Protein AF-X0VDZ7-F1 (afdb_monomer)

Foldseek 3Di:
DEAAPVRADWDWDWDPDDPTFIFTARPPPRHTQKGADVVVQWMWGDPDLFKTWIFHADPVRYGDDTAKIKGFPAWEAAPVRAIWGWIFIDGPPTFIFTARSPPRHTQWGADVVVQWMWGDPDLFKTWIFHADPRRYGDDTAWIKGFPAWEQAPVRAIWGWIFIDGPPTFIFTARSPPRHTQWGADVVVQWMWGDPDLFKTWIFHADPRRYGDDGAWIKGFPAWEQAPVRAIWGWIFIDGPPTFIFIARSPPRHTQWGADVVVQWIWGDPDPPDTDIFGADPRRYGDHD

pLDDT: mean 91.97, std 6.02, range [49.56, 98.0]

Solvent-accessible surface area (backbone atoms only — not comparable to full-atom values): 15769 Å² total; per-residue (Å²): 112,46,67,47,96,85,69,46,58,29,40,68,46,74,49,82,66,92,81,62,46,43,34,22,20,34,76,89,79,61,47,78,37,33,42,53,39,78,95,74,49,37,29,42,38,53,76,50,104,49,33,31,39,29,21,33,54,51,99,84,69,41,75,71,44,82,46,29,41,37,37,58,78,43,74,41,67,46,100,85,70,47,60,31,40,29,32,39,34,41,68,65,82,59,48,42,35,22,20,33,77,89,77,63,47,78,36,33,41,53,40,78,96,74,50,36,31,42,40,52,77,49,103,48,34,32,40,31,21,31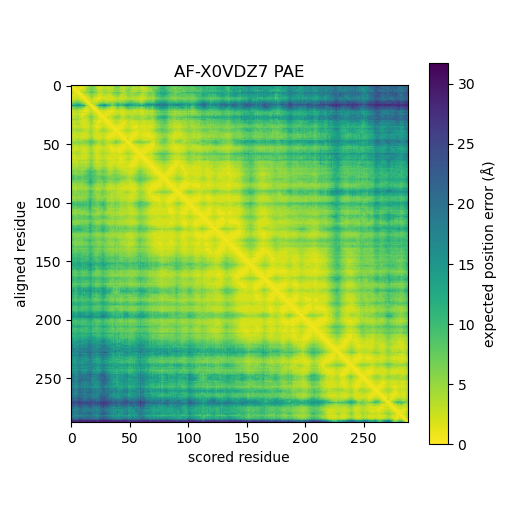,54,51,100,79,69,37,74,73,45,82,48,30,38,37,34,58,78,43,74,41,66,46,99,86,69,48,60,31,40,30,33,39,34,42,67,64,82,59,47,39,34,22,21,33,78,89,79,63,49,77,37,33,41,50,41,78,95,75,51,37,30,40,39,51,77,50,102,49,33,32,40,30,22,32,53,51,98,77,70,36,75,72,45,82,47,30,39,36,36,57,78,43,74,40,66,47,98,85,71,46,61,31,39,29,32,39,35,41,69,63,82,59,48,41,34,23,21,34,78,91,78,62,50,77,37,34,42,51,39,80,94,73,49,35,30,42,38,51,78,50,101,87,42,70,48,79,27,29,54,52,98,77,69,38,77,35,86,119

Secondary structure (DSSP, 8-state):
-EE-TTS-EEEEEEE-SSS-EEEEE-TTT--EEEEEEGGGTEEEEEEETTEEEEEEE-TT--EEEEEEEEEEEEEEE-TTS-EEEEEEEEESS-EEEEE-TTT--EEEEEEGGGTEEEEEEETTEEEEEEE-TT--EEEEEEEEEEEEEEE-TTS-EEEEEEEEESS-EEEEE-TTT--EEEEEEGGGTEEEEEEETTEEEEEEE-TT--EEEEEEEEEEEEEEE-TTS-EEEEEEEEESS-EEEEE-TTT--EEEEEETTTTEEEEEEETTEEEEEEE-TT--EE--

Nearest PDB structures (foldseek):
  4l9o-assembly1_A  TM=1.811E-01  e=1.045E-02  Komagataella pastoris
  5znn-assembly1_A  TM=1.733E-01  e=2.079E-01  Mus musculus
  1w1h-assembly2_B  TM=3.971E-01  e=8.525E+00  Homo sapiens
  1w1g-assembly1_A  TM=3.369E-01  e=7.029E+00  Homo sapiens

Mean predicted aligned error: 7.6 Å

Structure (mmCIF, N/CA/C/O backbone):
data_AF-X0VDZ7-F1
#
_entry.id   AF-X0VDZ7-F1
#
loop_
_atom_site.group_PDB
_atom_site.id
_atom_site.type_symbol
_atom_site.label_atom_id
_atom_site.label_alt_id
_atom_site.label_comp_id
_atom_site.label_asym_id
_atom_site.label_entity_id
_atom_site.label_seq_id
_atom_site.pdbx_PDB_ins_code
_atom_site.Cartn_x
_atom_site.Cartn_y
_atom_site.Cartn_z
_atom_site.occupancy
_atom_site.B_iso_or_equiv
_atom_site.auth_seq_id
_atom_site.auth_comp_id
_atom_site.auth_asym_id
_atom_site.auth_atom_id
_atom_site.pdbx_PDB_model_num
ATOM 1 N N . ARG A 1 1 ? 31.449 -10.013 -18.904 1.00 85.50 1 ARG A N 1
ATOM 2 C CA . ARG A 1 1 ? 30.584 -10.744 -19.858 1.00 85.50 1 ARG A CA 1
ATOM 3 C C . ARG A 1 1 ? 29.891 -11.854 -19.087 1.00 85.50 1 ARG A C 1
ATOM 5 O O . ARG A 1 1 ? 30.565 -12.494 -18.288 1.00 85.50 1 ARG A O 1
ATOM 12 N N . ILE A 1 2 ? 28.593 -12.039 -19.285 1.00 89.12 2 ILE A N 1
ATOM 13 C CA . ILE A 1 2 ? 27.782 -13.074 -18.631 1.00 89.12 2 ILE A CA 1
ATOM 14 C C . ILE A 1 2 ? 27.015 -13.872 -19.687 1.00 89.12 2 ILE A C 1
ATOM 16 O O . ILE A 1 2 ? 26.847 -13.395 -20.808 1.00 89.12 2 ILE A O 1
ATOM 20 N N . THR A 1 3 ? 26.575 -15.075 -19.321 1.00 89.00 3 THR A N 1
ATOM 21 C CA . THR A 1 3 ? 25.679 -15.915 -20.131 1.00 89.00 3 THR A CA 1
ATOM 22 C C . THR A 1 3 ? 24.277 -15.839 -19.541 1.00 89.00 3 THR A C 1
ATOM 24 O O . THR A 1 3 ? 24.128 -15.968 -18.325 1.00 89.00 3 THR A O 1
ATOM 27 N N . LEU A 1 4 ? 23.281 -15.587 -20.383 1.00 87.69 4 LEU A N 1
ATOM 28 C CA . LEU A 1 4 ? 21.880 -15.467 -19.993 1.00 87.69 4 LEU A CA 1
ATOM 29 C C . LEU A 1 4 ? 21.175 -16.834 -20.035 1.00 87.69 4 LEU A C 1
ATOM 31 O O . LEU A 1 4 ? 21.735 -17.794 -20.568 1.00 87.69 4 LEU A O 1
ATOM 35 N N . PRO A 1 5 ? 19.963 -16.964 -19.461 1.00 82.31 5 PRO A N 1
ATOM 36 C CA . PRO A 1 5 ? 19.226 -18.229 -19.438 1.00 82.31 5 PRO A CA 1
ATOM 37 C C . PRO A 1 5 ? 18.882 -18.795 -20.822 1.00 82.31 5 PRO A C 1
ATOM 39 O O . PRO A 1 5 ? 18.657 -19.994 -20.941 1.00 82.31 5 PRO A O 1
ATOM 42 N N . ASP A 1 6 ? 18.844 -17.951 -21.852 1.00 82.88 6 ASP A N 1
ATOM 43 C CA . ASP A 1 6 ? 18.653 -18.328 -23.258 1.00 82.88 6 ASP A CA 1
ATOM 44 C C . ASP A 1 6 ? 19.980 -18.605 -23.996 1.00 82.88 6 ASP A C 1
ATOM 46 O O . ASP A 1 6 ? 20.009 -18.680 -25.221 1.00 82.88 6 ASP A O 1
ATOM 50 N N . GLU A 1 7 ? 21.080 -18.746 -23.248 1.00 85.62 7 GLU A N 1
ATOM 51 C CA . GLU A 1 7 ? 22.457 -18.954 -23.719 1.00 85.62 7 GLU A CA 1
ATOM 52 C C . GLU A 1 7 ? 23.082 -17.766 -24.471 1.00 85.62 7 GLU A C 1
ATOM 54 O O . GLU A 1 7 ? 24.263 -17.818 -24.847 1.00 85.62 7 GLU A O 1
ATOM 59 N N . SER A 1 8 ? 22.353 -16.657 -24.622 1.00 85.94 8 SER A N 1
ATOM 60 C CA . SER A 1 8 ? 22.906 -15.428 -25.183 1.00 85.94 8 SER A CA 1
ATOM 61 C C . SER A 1 8 ? 23.985 -14.843 -24.263 1.00 85.94 8 SER A C 1
ATOM 63 O O . SER A 1 8 ? 24.085 -15.138 -23.066 1.00 85.94 8 SER A O 1
ATOM 65 N N . GLN A 1 9 ? 24.877 -14.040 -24.839 1.00 90.62 9 GLN A N 1
ATOM 66 C CA . GLN A 1 9 ? 25.952 -13.394 -24.094 1.00 90.62 9 GLN A CA 1
ATOM 67 C C . GLN A 1 9 ? 25.612 -11.929 -23.876 1.00 90.62 9 GLN A C 1
ATOM 69 O O . GLN A 1 9 ? 25.142 -11.284 -24.801 1.00 90.62 9 GLN A O 1
ATOM 74 N N . ALA A 1 10 ? 25.960 -11.381 -22.714 1.00 91.56 10 ALA A N 1
ATOM 75 C CA . ALA A 1 10 ? 25.784 -9.961 -22.421 1.00 91.56 10 ALA A CA 1
ATOM 76 C C . ALA A 1 10 ? 27.060 -9.331 -21.849 1.00 91.56 10 ALA A C 1
ATOM 78 O O . ALA A 1 10 ? 27.811 -9.956 -21.086 1.00 91.56 10 ALA A O 1
ATOM 79 N N . ASN A 1 11 ? 27.307 -8.068 -22.188 1.00 92.69 11 ASN A N 1
ATOM 80 C CA . ASN A 1 11 ? 28.363 -7.263 -21.584 1.00 92.69 11 ASN A CA 1
ATOM 81 C C . ASN A 1 11 ? 27.774 -6.422 -20.455 1.00 92.69 11 ASN A C 1
ATOM 83 O O . ASN A 1 11 ? 27.009 -5.499 -20.709 1.00 92.69 11 ASN A O 1
ATOM 87 N N . VAL A 1 12 ? 28.136 -6.750 -19.212 1.00 92.31 12 VAL A N 1
ATOM 88 C CA . VAL A 1 12 ? 27.757 -5.960 -18.034 1.00 92.31 12 VAL A CA 1
ATOM 89 C C . VAL A 1 12 ? 28.552 -4.661 -18.035 1.00 92.31 12 VAL A C 1
ATOM 91 O O . VAL A 1 12 ? 29.780 -4.680 -18.144 1.00 92.31 12 VAL A O 1
ATOM 94 N N . LEU A 1 13 ? 27.837 -3.551 -17.921 1.00 91.25 13 LEU A N 1
ATOM 95 C CA . LEU A 1 13 ? 28.350 -2.195 -17.900 1.00 91.25 13 LEU A CA 1
ATOM 96 C C . LEU A 1 13 ? 27.842 -1.488 -16.644 1.00 91.25 13 LEU A C 1
ATOM 98 O O . LEU A 1 13 ? 26.709 -1.685 -16.202 1.00 91.25 13 LEU A O 1
ATOM 102 N N . GLU A 1 14 ? 28.679 -0.618 -16.096 1.00 89.38 14 GLU A N 1
ATOM 103 C CA . GLU A 1 14 ? 28.311 0.269 -15.001 1.00 89.38 14 GLU A CA 1
ATOM 104 C C . GLU A 1 14 ? 28.359 1.710 -15.502 1.00 89.38 14 GLU A C 1
ATOM 106 O O . GLU A 1 14 ? 29.392 2.196 -15.969 1.00 89.38 14 GLU A O 1
ATOM 111 N N . ARG A 1 15 ? 27.227 2.410 -15.411 1.00 84.50 15 ARG A N 1
ATOM 112 C CA . ARG A 1 15 ? 27.190 3.852 -15.635 1.00 84.50 15 ARG A CA 1
ATOM 113 C C . ARG A 1 15 ? 27.524 4.549 -14.328 1.00 84.50 15 ARG A C 1
ATOM 115 O O . ARG A 1 15 ? 26.744 4.485 -13.381 1.00 84.50 15 ARG A O 1
ATOM 122 N N . THR A 1 16 ? 28.634 5.274 -14.311 1.00 82.62 16 THR A N 1
ATOM 123 C CA . THR A 1 16 ? 29.008 6.181 -13.221 1.00 82.62 16 THR A CA 1
ATOM 124 C C . THR A 1 16 ? 28.573 7.614 -13.574 1.00 82.62 16 THR A C 1
ATOM 126 O O . THR A 1 16 ? 28.619 8.010 -14.737 1.00 82.62 16 THR A O 1
ATOM 129 N N . GLY A 1 17 ? 28.071 8.393 -12.605 1.00 75.75 17 GLY A N 1
ATOM 130 C CA . GLY A 1 17 ? 27.599 9.776 -12.824 1.00 75.75 17 GLY A CA 1
ATOM 131 C C . GLY A 1 17 ? 26.153 10.033 -12.377 1.00 75.75 17 GLY A C 1
ATOM 132 O O . GLY A 1 17 ? 25.678 9.414 -11.429 1.00 75.75 17 GLY A O 1
ATOM 133 N N . GLN A 1 18 ? 25.446 10.968 -13.031 1.00 49.56 18 GLN A N 1
ATOM 134 C CA . GLN A 1 18 ? 24.032 11.246 -12.730 1.00 49.56 18 GLN A CA 1
ATOM 135 C C . GLN A 1 18 ? 23.169 10.014 -13.066 1.00 49.56 18 GLN A C 1
ATOM 137 O O . GLN A 1 18 ? 23.169 9.540 -14.201 1.00 49.56 18 GLN A O 1
ATOM 142 N N . LYS A 1 19 ? 22.444 9.497 -12.062 1.00 68.50 19 LYS A N 1
ATOM 143 C CA . LYS A 1 19 ? 21.694 8.223 -12.085 1.00 68.50 19 LYS A CA 1
ATOM 144 C C . LYS A 1 19 ? 22.604 7.004 -12.347 1.00 68.50 19 LYS A C 1
ATOM 146 O O . LYS A 1 19 ? 22.521 6.408 -13.432 1.00 68.50 19 LYS A O 1
ATOM 151 N N . PRO A 1 20 ? 23.480 6.637 -11.390 1.00 78.81 20 PRO A N 1
ATOM 152 C CA . PRO A 1 20 ? 24.326 5.462 -11.534 1.00 78.81 20 PRO A CA 1
ATOM 153 C C . PRO A 1 20 ? 23.460 4.205 -11.641 1.00 78.81 20 PRO A C 1
ATOM 155 O O . PRO A 1 20 ? 22.464 4.072 -10.928 1.00 78.81 20 PRO A O 1
ATOM 158 N N . ARG A 1 21 ? 23.807 3.311 -12.567 1.00 85.94 21 ARG A N 1
ATOM 159 C CA . ARG A 1 21 ? 23.097 2.041 -12.761 1.00 85.94 21 ARG A CA 1
ATOM 160 C C . ARG A 1 21 ? 24.019 0.981 -13.343 1.00 85.94 21 ARG A C 1
ATOM 162 O O . ARG A 1 21 ? 24.933 1.313 -14.099 1.00 85.94 21 ARG A O 1
ATOM 169 N N . VAL A 1 22 ? 23.718 -0.276 -13.044 1.00 90.25 22 VAL A N 1
ATOM 170 C CA . VAL A 1 22 ? 24.352 -1.440 -13.666 1.00 90.25 22 VAL A CA 1
ATOM 171 C C . VAL A 1 22 ? 23.348 -2.066 -14.628 1.00 90.25 22 VAL A C 1
ATOM 173 O O . VAL A 1 22 ? 22.167 -2.205 -14.304 1.00 90.25 22 VAL A O 1
ATOM 176 N N . PHE A 1 23 ? 23.804 -2.400 -15.827 1.00 92.38 23 PHE A N 1
ATOM 177 C CA . PHE A 1 23 ? 22.985 -2.948 -16.906 1.00 92.38 23 PHE A CA 1
ATOM 178 C C . PHE A 1 23 ? 23.840 -3.882 -17.764 1.00 92.38 23 PHE A C 1
ATOM 180 O O . PHE A 1 23 ? 25.066 -3.865 -17.659 1.00 92.38 23 PHE A O 1
ATOM 187 N N . ALA A 1 24 ? 23.224 -4.722 -18.590 1.00 92.56 24 ALA A N 1
ATOM 188 C CA . ALA A 1 24 ? 23.957 -5.492 -19.586 1.00 92.56 24 ALA A CA 1
ATOM 189 C C . ALA A 1 24 ? 23.398 -5.241 -20.980 1.00 92.56 24 ALA A C 1
ATOM 191 O O . ALA A 1 24 ? 22.187 -5.106 -21.160 1.00 92.56 24 ALA A O 1
ATOM 192 N N . VAL A 1 25 ? 24.306 -5.182 -21.949 1.00 93.69 25 VAL A N 1
ATOM 193 C CA . VAL A 1 25 ? 23.971 -4.981 -23.357 1.00 93.69 25 VAL A CA 1
ATOM 194 C C . VAL A 1 25 ? 24.307 -6.210 -24.184 1.00 93.69 25 VAL A C 1
ATOM 196 O O . VAL A 1 25 ? 25.270 -6.927 -23.877 1.00 93.69 25 VAL A O 1
ATOM 199 N N . GLU A 1 26 ? 23.544 -6.428 -25.247 1.00 92.81 26 GLU A N 1
ATOM 200 C CA . GLU A 1 26 ? 23.883 -7.394 -26.280 1.00 92.81 26 GLU A CA 1
ATOM 201 C C . GLU A 1 26 ? 25.215 -6.972 -26.947 1.00 92.81 26 GLU A C 1
ATOM 203 O O . GLU A 1 26 ? 25.370 -5.811 -27.337 1.00 92.81 26 GLU A O 1
ATOM 208 N N . PRO A 1 27 ? 26.218 -7.867 -27.058 1.00 89.00 27 PRO A N 1
ATO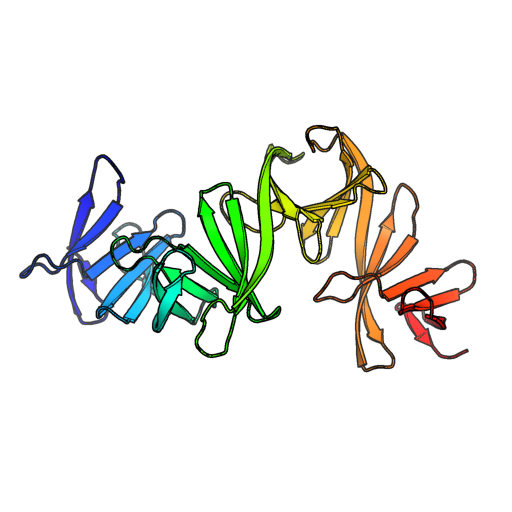M 209 C CA . PRO A 1 27 ? 27.557 -7.520 -27.525 1.00 89.00 27 PRO A CA 1
ATOM 210 C C . PRO A 1 27 ? 27.614 -6.919 -28.928 1.00 89.00 27 PRO A C 1
ATOM 212 O O . PRO A 1 27 ? 28.494 -6.096 -29.181 1.00 89.00 27 PRO A O 1
ATOM 215 N N . ASP A 1 28 ? 26.711 -7.340 -29.813 1.00 89.81 28 ASP A N 1
ATOM 216 C CA . ASP A 1 28 ? 26.774 -7.010 -31.237 1.00 89.81 28 ASP A CA 1
ATOM 217 C C . ASP A 1 28 ? 25.966 -5.752 -31.583 1.00 89.81 28 ASP A C 1
ATOM 219 O O . ASP A 1 28 ? 26.380 -4.968 -32.438 1.00 89.81 28 ASP A O 1
ATOM 223 N N . THR A 1 29 ? 24.840 -5.526 -30.903 1.00 91.06 29 THR A N 1
ATOM 224 C CA . THR A 1 29 ? 23.937 -4.390 -31.164 1.00 91.06 29 THR A CA 1
ATOM 225 C C . THR A 1 29 ? 24.111 -3.251 -30.163 1.00 91.06 29 THR A C 1
ATOM 227 O O . THR A 1 29 ? 23.799 -2.101 -30.472 1.00 91.06 29 THR A O 1
ATOM 230 N N . GLY A 1 30 ? 24.624 -3.545 -28.964 1.00 89.44 30 GLY A N 1
ATOM 231 C CA . GLY A 1 30 ? 24.638 -2.609 -27.844 1.00 89.44 30 GLY A CA 1
ATOM 232 C C . GLY A 1 30 ? 23.258 -2.374 -27.222 1.00 89.44 30 GLY A C 1
ATOM 233 O O . GLY A 1 30 ? 23.136 -1.490 -26.373 1.00 89.44 30 GLY A O 1
ATOM 234 N N . GLU A 1 31 ? 22.234 -3.137 -27.620 1.00 89.25 31 GLU A N 1
ATOM 235 C CA . GLU A 1 31 ? 20.892 -3.055 -27.048 1.00 89.25 31 GLU A CA 1
ATOM 236 C C . GLU A 1 31 ? 20.908 -3.471 -25.574 1.00 89.25 31 GLU A C 1
ATOM 238 O O . GLU A 1 31 ? 21.531 -4.464 -25.203 1.00 89.25 31 GLU A O 1
ATOM 243 N N . GLU A 1 32 ? 20.247 -2.700 -24.709 1.00 89.38 32 GLU A N 1
ATOM 244 C CA . GLU A 1 32 ? 20.136 -3.021 -23.287 1.00 89.38 32 GLU A CA 1
ATOM 245 C C . GLU A 1 32 ? 19.151 -4.174 -23.086 1.00 89.38 32 GLU A C 1
ATOM 247 O O . GLU A 1 32 ? 17.950 -4.008 -23.271 1.00 89.38 32 GLU A O 1
ATOM 252 N N . ILE A 1 33 ? 19.674 -5.323 -22.663 1.00 92.50 33 ILE A N 1
ATOM 253 C CA . ILE A 1 33 ? 18.910 -6.560 -22.456 1.00 92.50 33 ILE A CA 1
ATOM 254 C C . ILE A 1 33 ? 18.785 -6.927 -20.975 1.00 92.50 33 ILE A C 1
ATOM 256 O O . ILE A 1 33 ? 17.942 -7.743 -20.613 1.00 92.50 33 ILE A O 1
ATOM 260 N N . LEU A 1 34 ? 19.573 -6.299 -20.090 1.00 93.31 34 LEU A N 1
ATOM 261 C CA . LEU A 1 34 ? 19.410 -6.426 -18.640 1.00 93.31 34 LEU A CA 1
ATOM 262 C C . LEU A 1 34 ? 19.543 -5.123 -17.877 1.00 93.31 34 LEU A C 1
ATOM 264 O O . LEU A 1 34 ? 20.427 -4.316 -18.159 1.00 93.31 34 LEU A O 1
ATOM 268 N N . ARG A 1 35 ? 18.771 -5.012 -16.796 1.00 92.38 35 ARG A N 1
ATOM 269 C CA . ARG A 1 35 ? 18.903 -3.973 -15.768 1.00 92.38 35 ARG A CA 1
ATOM 270 C C . ARG A 1 35 ? 19.045 -4.607 -14.396 1.00 92.38 35 ARG A C 1
ATOM 272 O O . ARG A 1 35 ? 18.335 -5.554 -14.082 1.00 92.38 35 ARG A O 1
ATOM 279 N N . TYR A 1 36 ? 19.925 -4.062 -13.563 1.00 91.56 36 TYR A N 1
ATOM 280 C CA . TYR A 1 36 ? 20.113 -4.530 -12.192 1.00 91.56 36 TYR A CA 1
ATOM 281 C C . TYR A 1 36 ? 19.567 -3.517 -11.188 1.00 91.56 36 TYR A C 1
ATOM 283 O O . TYR A 1 36 ? 19.775 -2.308 -11.327 1.00 91.56 36 TYR A O 1
ATOM 291 N N . TYR A 1 37 ? 18.940 -4.035 -10.133 1.00 89.75 37 TYR A N 1
ATOM 292 C CA . TYR A 1 37 ? 18.371 -3.296 -9.010 1.00 89.75 37 TYR A CA 1
ATOM 293 C C . TYR A 1 37 ? 19.034 -3.757 -7.698 1.00 89.75 37 TYR A C 1
ATOM 295 O O . TYR A 1 37 ? 18.454 -4.546 -6.944 1.00 89.75 37 TYR A O 1
ATOM 303 N N . PRO A 1 38 ? 20.248 -3.261 -7.377 1.00 86.94 38 PRO A N 1
ATOM 304 C CA . PRO A 1 38 ? 21.049 -3.789 -6.270 1.00 86.94 38 PRO A CA 1
ATOM 305 C C . PRO A 1 38 ? 20.402 -3.691 -4.896 1.00 86.94 38 PRO A C 1
ATOM 307 O O . PRO A 1 38 ? 20.616 -4.564 -4.061 1.00 86.94 38 PRO A O 1
ATOM 310 N N . LYS A 1 39 ? 19.568 -2.670 -4.666 1.00 84.44 39 LYS A N 1
ATOM 311 C CA . LYS A 1 39 ? 18.865 -2.486 -3.388 1.00 84.44 39 LYS A CA 1
ATOM 312 C C . LYS A 1 39 ? 17.961 -3.666 -3.021 1.00 84.44 39 LYS A C 1
ATOM 314 O O . LYS A 1 39 ? 17.735 -3.901 -1.843 1.00 84.44 39 LYS A O 1
ATOM 319 N N . VAL A 1 40 ? 17.447 -4.384 -4.019 1.00 86.00 40 VAL A N 1
ATOM 320 C CA . VAL A 1 40 ? 16.502 -5.496 -3.834 1.00 86.00 40 VAL A CA 1
ATOM 321 C C . VAL A 1 40 ? 17.051 -6.834 -4.340 1.00 86.00 40 VAL A C 1
ATOM 323 O O . VAL A 1 40 ? 16.338 -7.829 -4.305 1.00 86.00 40 VAL A O 1
ATOM 326 N N . ASN A 1 41 ? 18.316 -6.876 -4.776 1.00 92.88 41 ASN A N 1
ATOM 327 C CA . ASN A 1 41 ? 18.947 -8.040 -5.409 1.00 92.88 41 ASN A CA 1
ATOM 328 C C . ASN A 1 41 ? 18.115 -8.636 -6.565 1.00 92.88 41 ASN A C 1
ATOM 330 O O . ASN A 1 41 ? 18.017 -9.855 -6.710 1.00 92.88 41 ASN A O 1
ATOM 334 N N . GLU A 1 42 ? 17.504 -7.770 -7.379 1.00 94.44 42 GLU A N 1
ATOM 335 C CA . GLU A 1 42 ? 16.721 -8.166 -8.553 1.00 94.44 42 GLU A CA 1
ATOM 336 C C . GLU A 1 42 ? 17.405 -7.706 -9.846 1.00 94.44 42 GLU A C 1
ATOM 338 O O . GLU A 1 42 ? 18.007 -6.633 -9.900 1.00 94.44 42 GLU A O 1
ATOM 343 N N . ALA A 1 43 ? 17.291 -8.505 -10.900 1.00 93.88 43 ALA A N 1
ATOM 344 C CA . ALA A 1 43 ? 17.691 -8.171 -12.257 1.00 93.88 43 ALA A CA 1
ATOM 345 C C . ALA A 1 43 ? 16.504 -8.385 -13.200 1.00 93.88 43 ALA A C 1
ATOM 347 O O . ALA A 1 43 ? 15.867 -9.436 -13.169 1.00 93.88 43 ALA A O 1
ATOM 348 N N . GLU A 1 44 ? 16.214 -7.394 -14.035 1.00 93.12 44 GLU A N 1
ATOM 349 C CA . GLU A 1 44 ? 15.237 -7.486 -15.115 1.00 93.12 44 GLU A CA 1
ATOM 350 C C . GLU A 1 44 ? 15.950 -7.937 -16.389 1.00 93.12 44 GLU A C 1
ATOM 352 O O . GLU A 1 44 ? 16.840 -7.240 -16.875 1.00 93.12 44 GLU A O 1
ATOM 357 N N . HIS A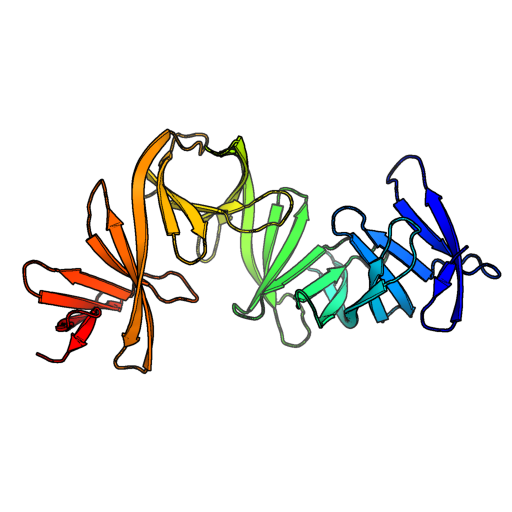 1 45 ? 15.552 -9.089 -16.922 1.00 94.69 45 HIS A N 1
ATOM 358 C CA . HIS A 1 45 ? 15.917 -9.570 -18.247 1.00 94.69 45 HIS A CA 1
ATOM 359 C C . HIS A 1 45 ? 14.825 -9.175 -19.242 1.00 94.69 45 HIS A C 1
ATOM 361 O O . HIS A 1 45 ? 13.696 -9.662 -19.163 1.00 94.69 45 HIS A O 1
ATOM 367 N N . ILE A 1 46 ? 15.153 -8.259 -20.149 1.00 90.81 46 ILE A N 1
ATOM 368 C CA . ILE A 1 46 ? 14.217 -7.660 -21.100 1.00 90.81 46 ILE A CA 1
ATOM 369 C C . ILE A 1 46 ? 14.066 -8.615 -22.283 1.00 90.81 46 ILE A C 1
ATOM 371 O O . ILE A 1 46 ? 15.008 -8.825 -23.037 1.00 90.81 46 ILE A O 1
ATOM 375 N N . LEU A 1 47 ? 12.875 -9.198 -22.438 1.00 87.38 47 LEU A N 1
ATOM 376 C CA . LEU A 1 47 ? 12.578 -10.156 -23.510 1.00 87.38 47 LEU A CA 1
ATOM 377 C C . LEU A 1 47 ? 11.995 -9.462 -24.747 1.00 87.38 47 LEU A C 1
ATOM 379 O O . LEU A 1 47 ? 12.150 -9.928 -25.871 1.00 87.38 47 LEU A O 1
ATOM 383 N N . SER A 1 48 ? 11.251 -8.376 -24.532 1.00 85.75 48 SER A N 1
ATOM 384 C CA . SER A 1 48 ? 10.691 -7.512 -25.574 1.00 85.75 48 SER A CA 1
ATOM 385 C C . SER A 1 48 ? 10.290 -6.162 -24.977 1.00 85.75 48 SER A C 1
ATOM 387 O O . SER A 1 48 ? 10.268 -5.998 -23.758 1.00 85.75 48 SER A O 1
ATOM 389 N N . GLU A 1 49 ? 9.819 -5.231 -25.811 1.00 80.69 49 GLU A N 1
ATOM 390 C CA . GLU A 1 49 ? 9.195 -3.973 -25.360 1.00 80.69 49 GLU A CA 1
ATOM 391 C C . GLU A 1 49 ? 7.985 -4.156 -24.420 1.00 80.69 49 GLU A C 1
ATOM 393 O O . GLU A 1 49 ? 7.477 -3.190 -23.848 1.00 80.69 49 GLU A O 1
ATOM 398 N N . SER A 1 50 ? 7.450 -5.375 -24.318 1.00 86.00 50 SER A N 1
ATOM 399 C CA . SER A 1 50 ? 6.239 -5.673 -23.554 1.00 86.00 50 SER A CA 1
ATOM 400 C C . SER A 1 50 ? 6.421 -6.747 -22.492 1.00 86.00 50 SER A C 1
ATOM 402 O O . SER A 1 50 ? 5.467 -7.013 -21.771 1.00 86.00 50 SER A O 1
ATOM 404 N N . ALA A 1 51 ? 7.594 -7.370 -22.393 1.00 92.38 51 ALA A N 1
ATOM 405 C CA . ALA A 1 51 ? 7.790 -8.520 -21.524 1.00 92.38 51 ALA A CA 1
ATOM 406 C C . ALA A 1 51 ? 9.202 -8.547 -20.952 1.00 92.38 51 ALA A C 1
ATOM 408 O O . ALA A 1 51 ? 10.180 -8.361 -21.682 1.00 92.38 51 ALA A O 1
ATOM 409 N N . SER A 1 52 ? 9.301 -8.853 -19.667 1.00 93.88 52 SER A N 1
ATOM 410 C CA . SER A 1 52 ? 10.569 -9.107 -19.003 1.00 93.88 52 SER A CA 1
ATOM 411 C C . SER A 1 52 ? 10.431 -10.192 -17.943 1.00 93.88 52 SER A C 1
ATOM 413 O O . SER A 1 52 ? 9.352 -10.452 -17.409 1.00 93.88 52 SER A O 1
ATOM 415 N N . ASP A 1 53 ? 11.543 -10.846 -17.647 1.00 96.25 53 ASP A N 1
ATOM 416 C CA . ASP A 1 53 ? 11.655 -11.794 -16.552 1.00 96.25 53 ASP A CA 1
ATOM 417 C C . ASP A 1 53 ? 12.514 -11.193 -15.444 1.00 96.25 53 ASP A C 1
ATOM 419 O O . ASP A 1 53 ? 13.538 -10.568 -15.707 1.00 96.25 53 ASP A O 1
ATOM 423 N N . ILE A 1 54 ? 12.118 -11.400 -14.190 1.00 96.19 54 ILE A N 1
ATOM 424 C CA . ILE A 1 54 ? 12.865 -10.914 -13.032 1.00 96.19 54 ILE A CA 1
ATOM 425 C C . ILE A 1 54 ? 13.588 -12.080 -12.376 1.00 96.19 54 ILE A C 1
ATOM 427 O O . ILE A 1 54 ? 12.977 -13.103 -12.044 1.00 96.19 54 ILE A O 1
ATOM 431 N N . TYR A 1 55 ? 14.881 -11.895 -12.142 1.00 96.44 55 TYR A N 1
ATOM 432 C CA . TYR A 1 55 ? 15.767 -12.866 -11.522 1.00 96.44 55 TYR A CA 1
ATOM 433 C C . TYR A 1 55 ? 16.433 -12.297 -10.272 1.00 96.44 55 TYR A C 1
ATOM 435 O O . TYR A 1 55 ? 16.677 -11.098 -10.186 1.00 96.44 55 TYR A O 1
ATOM 443 N N . THR A 1 56 ? 16.816 -13.158 -9.334 1.00 96.25 56 THR A N 1
ATOM 444 C CA . THR A 1 56 ? 17.924 -12.844 -8.421 1.00 96.25 56 THR A CA 1
ATOM 445 C C . THR A 1 56 ? 19.257 -13.042 -9.135 1.00 96.25 56 THR A C 1
ATOM 447 O O . THR A 1 56 ? 19.341 -13.788 -10.116 1.00 96.25 56 THR A O 1
ATOM 450 N N . TYR A 1 57 ? 20.334 -12.447 -8.629 1.00 94.88 57 TYR A N 1
ATOM 451 C CA . TYR A 1 57 ? 21.672 -12.610 -9.201 1.00 94.88 57 TYR A CA 1
ATOM 452 C C . TYR A 1 57 ? 22.754 -12.764 -8.120 1.00 94.88 57 TYR A C 1
ATOM 454 O O . TYR A 1 57 ? 22.502 -12.511 -6.940 1.00 94.88 57 TYR A O 1
ATOM 462 N N . ASP A 1 58 ? 23.924 -13.274 -8.510 1.00 94.50 58 ASP A N 1
ATOM 463 C CA . ASP A 1 58 ? 25.084 -13.451 -7.628 1.00 94.50 58 ASP A CA 1
ATOM 464 C C . ASP A 1 58 ? 26.017 -12.221 -7.625 1.00 94.50 58 ASP A C 1
ATOM 466 O O . ASP A 1 58 ? 25.797 -11.238 -8.328 1.00 94.50 58 ASP A O 1
ATOM 470 N N . GLN A 1 59 ? 27.091 -12.256 -6.832 1.00 91.62 59 GLN A N 1
ATOM 471 C CA . GLN A 1 59 ? 28.048 -11.141 -6.750 1.00 91.62 59 GLN A CA 1
ATOM 472 C C . GLN A 1 59 ? 28.788 -10.855 -8.073 1.00 91.62 59 GLN A C 1
ATOM 474 O O . GLN A 1 59 ? 29.312 -9.756 -8.243 1.00 91.62 59 GLN A O 1
ATOM 479 N N . ASP A 1 60 ? 28.797 -11.807 -9.011 1.00 91.25 60 ASP A N 1
ATOM 480 C CA . ASP A 1 60 ? 29.393 -11.680 -10.344 1.00 91.25 60 ASP A CA 1
ATOM 481 C C . ASP A 1 60 ? 28.359 -11.237 -11.404 1.00 91.25 60 ASP A C 1
ATOM 483 O O . ASP A 1 60 ? 28.636 -11.304 -12.607 1.00 91.25 60 ASP A O 1
ATOM 487 N N . TYR A 1 61 ? 27.169 -10.790 -10.980 1.00 91.56 61 TYR A N 1
ATOM 488 C CA . TYR A 1 61 ? 26.042 -10.415 -11.842 1.00 91.56 61 TYR A CA 1
ATOM 489 C C . TYR A 1 61 ? 25.472 -11.565 -12.686 1.00 91.56 61 TYR A C 1
ATOM 491 O O . TYR A 1 61 ? 24.799 -11.327 -13.689 1.00 91.56 61 TYR A O 1
ATOM 499 N N . ARG A 1 62 ? 25.702 -12.828 -12.314 1.00 92.50 62 ARG A N 1
ATOM 500 C CA . ARG A 1 62 ? 25.065 -13.960 -13.001 1.00 92.50 62 ARG A CA 1
ATOM 501 C C . ARG A 1 62 ? 23.648 -14.144 -12.484 1.00 92.50 62 ARG A C 1
ATOM 503 O O . ARG A 1 62 ? 23.426 -14.166 -11.274 1.00 92.50 62 ARG A O 1
ATOM 510 N N . LEU A 1 63 ? 22.693 -14.317 -13.396 1.00 94.12 63 LEU A N 1
ATOM 511 C CA . LEU A 1 63 ? 21.310 -14.626 -13.034 1.00 94.12 63 LEU A CA 1
ATOM 512 C C . LEU A 1 63 ? 21.244 -16.000 -12.362 1.00 94.12 63 LEU A C 1
ATOM 514 O O . LEU A 1 63 ? 21.864 -16.953 -12.828 1.00 94.12 63 LEU A O 1
ATOM 518 N N . THR A 1 64 ? 20.494 -16.099 -11.267 1.00 94.50 64 THR A N 1
ATOM 519 C CA . THR A 1 64 ? 20.428 -17.313 -10.437 1.00 94.50 64 THR A CA 1
ATOM 520 C C . THR A 1 64 ? 19.047 -17.955 -10.478 1.00 94.50 64 THR A C 1
ATOM 522 O O . THR A 1 64 ? 18.903 -19.066 -10.979 1.00 94.50 64 THR A O 1
ATOM 525 N N . GLN A 1 65 ? 18.012 -17.266 -9.997 1.00 95.06 65 GLN A N 1
ATOM 526 C CA . GLN A 1 65 ? 16.655 -17.803 -9.914 1.00 95.06 65 GLN A CA 1
ATOM 527 C C . GLN A 1 65 ? 15.658 -16.830 -10.529 1.00 95.06 65 GLN A C 1
ATOM 529 O O . GLN A 1 65 ? 15.623 -15.669 -10.137 1.00 95.06 65 GLN A O 1
ATOM 534 N N . LYS A 1 66 ? 14.801 -17.318 -11.436 1.00 96.25 66 LYS A N 1
ATOM 535 C CA . LYS A 1 66 ? 13.627 -16.567 -11.896 1.00 96.25 66 LYS A CA 1
ATOM 536 C C . LYS A 1 66 ? 12.627 -16.461 -10.747 1.00 96.25 66 LYS A C 1
ATOM 538 O O . LYS A 1 66 ? 12.178 -17.483 -10.227 1.00 96.25 66 LYS A O 1
ATOM 543 N N . ILE A 1 67 ? 12.280 -15.241 -10.358 1.00 96.81 67 ILE A N 1
ATOM 544 C CA . ILE A 1 67 ? 11.361 -14.966 -9.246 1.00 96.81 67 ILE A CA 1
ATOM 545 C C . ILE A 1 67 ? 10.047 -14.340 -9.702 1.00 96.81 67 ILE A C 1
ATOM 547 O O . ILE A 1 67 ? 9.048 -14.465 -8.995 1.00 96.81 67 ILE A O 1
ATOM 551 N N . ALA A 1 68 ? 10.023 -13.692 -10.866 1.00 96.62 68 ALA A N 1
ATOM 552 C CA . ALA A 1 68 ? 8.821 -13.072 -11.402 1.00 96.62 68 ALA A CA 1
ATOM 553 C C . ALA A 1 68 ? 8.871 -12.941 -12.930 1.00 96.62 68 ALA A C 1
ATOM 555 O O . ALA A 1 68 ? 9.918 -13.114 -13.555 1.00 96.62 68 ALA A O 1
ATOM 556 N N . GLN A 1 69 ? 7.718 -12.637 -13.514 1.00 96.75 69 GLN A N 1
ATOM 557 C CA . GLN A 1 69 ? 7.562 -12.223 -14.907 1.00 96.75 69 GLN A CA 1
ATOM 558 C C . GLN A 1 69 ? 6.750 -10.931 -14.927 1.00 96.75 69 GLN A C 1
ATOM 560 O O . GLN A 1 69 ? 5.802 -10.795 -14.153 1.00 96.75 69 GLN A O 1
ATOM 565 N N . VAL A 1 70 ? 7.116 -10.003 -15.803 1.00 96.38 70 VAL A N 1
ATOM 566 C CA . VAL A 1 70 ? 6.416 -8.741 -16.029 1.00 96.38 70 VAL A CA 1
ATOM 567 C C . VAL A 1 70 ? 5.909 -8.708 -17.465 1.00 96.38 70 VAL A C 1
ATOM 569 O O . VAL A 1 70 ? 6.657 -8.987 -18.399 1.00 96.38 70 VAL A O 1
ATOM 572 N N . GLN A 1 71 ? 4.637 -8.365 -17.643 1.00 96.88 71 GLN A N 1
ATOM 573 C CA . GLN A 1 71 ? 4.004 -8.246 -18.953 1.00 96.88 71 GLN A CA 1
ATOM 574 C C . GLN A 1 71 ? 3.227 -6.934 -19.040 1.00 96.88 71 GLN A C 1
ATOM 576 O O . GLN A 1 71 ? 2.482 -6.580 -18.128 1.00 96.88 71 GLN A O 1
ATOM 581 N N . ARG A 1 72 ? 3.350 -6.224 -20.163 1.00 95.75 72 ARG A N 1
ATOM 582 C CA . ARG A 1 72 ? 2.480 -5.093 -20.482 1.00 95.75 72 ARG A CA 1
ATOM 583 C C . ARG A 1 72 ? 1.096 -5.613 -20.841 1.00 95.75 72 ARG A C 1
ATOM 585 O O . ARG A 1 72 ? 0.956 -6.354 -21.814 1.00 95.75 72 ARG A O 1
ATOM 592 N N . VAL A 1 73 ? 0.098 -5.184 -20.075 1.00 96.19 73 VAL A N 1
ATOM 593 C CA . VAL A 1 73 ? -1.307 -5.597 -20.217 1.00 96.19 73 VAL A CA 1
ATOM 594 C C . VAL A 1 73 ? -2.182 -4.504 -20.824 1.00 96.19 73 VAL A C 1
ATOM 596 O O . VAL A 1 73 ? -3.171 -4.812 -21.480 1.00 96.19 73 VAL A O 1
ATOM 599 N N . ALA A 1 74 ? -1.800 -3.233 -20.679 1.00 95.50 74 ALA A N 1
ATOM 600 C CA . ALA A 1 7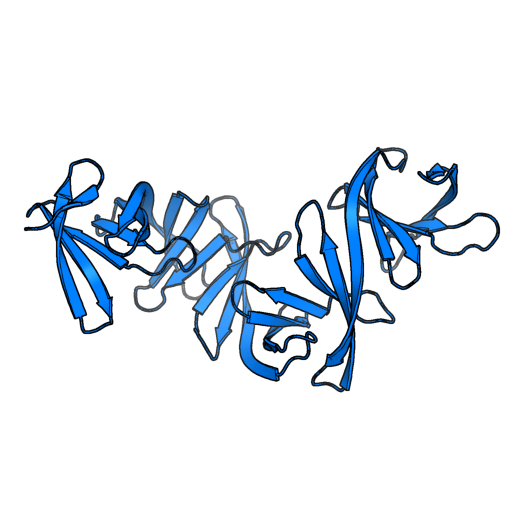4 ? -2.513 -2.117 -21.291 1.00 95.50 74 ALA A CA 1
ATOM 601 C C . ALA A 1 74 ? -1.589 -0.921 -21.551 1.00 95.50 74 ALA A C 1
ATOM 603 O O . ALA A 1 74 ? -0.483 -0.819 -21.016 1.00 95.50 74 ALA A O 1
ATOM 604 N N . ARG A 1 75 ? -2.076 0.010 -22.372 1.00 96.06 75 ARG A N 1
ATOM 605 C CA . ARG A 1 75 ? -1.558 1.374 -22.477 1.00 96.06 75 ARG A CA 1
ATOM 606 C C . ARG A 1 75 ? -2.724 2.324 -22.246 1.00 96.06 75 ARG A C 1
ATOM 608 O O . ARG A 1 75 ? -3.759 2.177 -22.895 1.00 96.06 75 ARG A O 1
ATOM 615 N N . ILE A 1 76 ? -2.562 3.262 -21.323 1.00 96.94 76 ILE A N 1
ATOM 616 C CA . ILE A 1 76 ? -3.626 4.178 -20.903 1.00 96.94 76 ILE A CA 1
ATOM 617 C C . ILE A 1 76 ? -3.182 5.633 -21.038 1.00 96.94 76 ILE A C 1
ATOM 619 O O . ILE A 1 76 ? -1.990 5.926 -21.108 1.00 96.94 76 ILE A O 1
ATOM 623 N N . THR A 1 77 ? -4.162 6.533 -21.060 1.00 96.69 77 THR A N 1
ATOM 624 C CA . THR A 1 77 ? -3.963 7.985 -20.987 1.00 96.69 77 THR A CA 1
ATOM 625 C C . THR A 1 77 ? -4.313 8.458 -19.581 1.00 96.69 77 THR A C 1
ATOM 627 O O . THR A 1 77 ? -5.366 8.088 -19.058 1.00 96.69 77 THR A O 1
ATOM 630 N N . LEU A 1 78 ? -3.425 9.233 -18.971 1.00 94.62 78 LEU A N 1
ATOM 631 C CA . LEU A 1 78 ? -3.593 9.801 -17.639 1.00 94.62 78 LEU A CA 1
ATOM 632 C C . LEU A 1 78 ? -4.395 11.115 -17.688 1.00 94.62 78 LEU A C 1
ATOM 634 O O . LEU A 1 78 ? -4.585 11.681 -18.766 1.00 94.62 78 LEU A O 1
ATOM 638 N N . PRO A 1 79 ? -4.886 11.619 -16.539 1.00 90.50 79 PRO A N 1
ATOM 639 C CA . PRO A 1 79 ? -5.641 12.872 -16.476 1.00 90.50 79 PRO A CA 1
ATOM 640 C C . PRO A 1 79 ? -4.893 14.103 -17.004 1.00 90.50 79 PRO A C 1
ATOM 642 O O . PRO A 1 79 ? -5.534 15.064 -17.414 1.00 90.50 79 PRO A O 1
ATOM 645 N N . ASP A 1 80 ? -3.559 14.081 -16.987 1.00 90.50 80 ASP A N 1
ATOM 646 C CA . ASP A 1 80 ? -2.690 15.125 -17.543 1.00 90.50 80 ASP A CA 1
ATOM 647 C C . ASP A 1 80 ? -2.337 14.895 -19.026 1.00 90.50 80 ASP A C 1
ATOM 649 O O . ASP A 1 80 ? -1.428 15.529 -19.554 1.00 90.50 80 ASP A O 1
ATOM 653 N N . GLU A 1 81 ? -3.058 13.986 -19.691 1.00 92.94 81 GLU A N 1
ATOM 654 C CA . GLU A 1 81 ? -2.896 13.579 -21.093 1.00 92.94 81 GLU A CA 1
ATOM 655 C C . GLU A 1 81 ? -1.602 12.805 -21.405 1.00 92.94 81 GLU A C 1
ATOM 657 O O . GLU A 1 81 ? -1.406 12.348 -22.539 1.00 92.94 81 GLU A O 1
ATOM 662 N N . SER A 1 82 ? -0.748 12.569 -20.405 1.00 93.38 82 SER A N 1
ATOM 663 C CA . SER A 1 82 ? 0.417 11.700 -20.558 1.00 93.38 82 SER A CA 1
ATOM 664 C C . SER A 1 82 ? -0.003 10.237 -20.763 1.00 93.38 82 SER A C 1
ATOM 666 O O . SER A 1 82 ? -1.142 9.832 -20.509 1.00 93.38 82 SER A O 1
ATOM 668 N N . GLN A 1 83 ? 0.904 9.422 -21.301 1.00 96.31 83 GLN A N 1
ATOM 669 C CA . GLN A 1 83 ? 0.654 8.001 -21.546 1.00 96.31 83 GLN A CA 1
ATOM 670 C C . GLN A 1 83 ? 1.348 7.160 -20.481 1.00 96.31 83 GLN A C 1
ATOM 672 O O . GLN A 1 83 ? 2.453 7.492 -20.069 1.00 96.31 83 GLN A O 1
ATOM 677 N N . ALA A 1 84 ? 0.753 6.025 -20.116 1.00 96.44 84 ALA A N 1
ATOM 678 C CA . ALA A 1 84 ? 1.358 5.055 -19.210 1.00 96.44 84 ALA A CA 1
ATOM 679 C C . ALA A 1 84 ? 1.251 3.633 -19.773 1.00 96.44 84 ALA A C 1
ATOM 681 O O . ALA A 1 84 ? 0.211 3.244 -20.313 1.00 96.44 84 ALA A O 1
ATOM 682 N N . ASN A 1 85 ? 2.315 2.843 -19.624 1.00 96.25 85 ASN A N 1
ATOM 683 C CA . ASN A 1 85 ? 2.292 1.409 -19.904 1.00 96.25 85 ASN A CA 1
ATOM 684 C C . ASN A 1 85 ? 1.929 0.664 -18.620 1.00 96.25 85 ASN A C 1
ATOM 686 O O . ASN A 1 85 ? 2.702 0.687 -17.666 1.00 96.25 85 ASN A O 1
ATOM 690 N N . VAL A 1 86 ? 0.771 0.003 -18.597 1.00 97.12 86 VAL A N 1
ATOM 691 C CA . VAL A 1 86 ? 0.333 -0.810 -17.456 1.00 97.12 86 VAL A CA 1
ATOM 692 C C . VAL A 1 86 ? 0.999 -2.175 -17.541 1.00 97.12 86 VAL A C 1
ATOM 694 O O . VAL A 1 86 ? 0.878 -2.875 -18.550 1.00 97.12 86 VAL A O 1
ATOM 697 N N . LEU A 1 87 ? 1.699 -2.535 -16.474 1.00 96.31 87 LEU A N 1
ATOM 698 C CA . LEU A 1 87 ? 2.490 -3.741 -16.328 1.00 96.31 87 LEU A CA 1
ATOM 699 C C . LEU A 1 87 ? 1.916 -4.605 -15.202 1.00 96.31 87 LEU A C 1
ATOM 701 O O . LEU A 1 87 ? 1.648 -4.124 -14.099 1.00 96.31 87 LEU A O 1
ATOM 705 N N . GLU A 1 88 ? 1.775 -5.898 -15.466 1.00 96.50 88 GLU A N 1
ATOM 706 C CA . GLU A 1 88 ? 1.443 -6.909 -14.469 1.00 96.50 88 GLU A CA 1
ATOM 707 C C . GLU A 1 88 ? 2.694 -7.719 -14.128 1.00 96.50 88 GLU A C 1
ATOM 709 O O . GLU A 1 88 ? 3.322 -8.303 -15.011 1.00 96.50 88 GLU A O 1
ATOM 714 N N . ARG A 1 89 ? 3.050 -7.759 -12.838 1.00 95.25 89 ARG A N 1
ATOM 715 C CA . ARG A 1 89 ? 4.090 -8.634 -12.287 1.00 95.25 89 ARG A CA 1
ATOM 716 C C . ARG A 1 89 ? 3.436 -9.862 -11.666 1.00 95.25 89 ARG A C 1
ATOM 718 O O . ARG A 1 89 ? 2.641 -9.736 -10.736 1.00 95.25 89 ARG A O 1
ATOM 725 N N . THR A 1 90 ? 3.841 -11.044 -12.113 1.00 95.81 90 THR A N 1
ATOM 726 C CA . THR A 1 90 ? 3.451 -12.344 -11.545 1.00 95.81 90 THR A CA 1
ATOM 727 C C . THR A 1 90 ? 4.629 -13.001 -10.821 1.00 95.81 90 THR A C 1
ATOM 729 O O . THR A 1 90 ? 5.774 -12.591 -10.997 1.00 95.81 90 THR A O 1
ATOM 732 N N . GLY A 1 91 ? 4.375 -14.021 -9.995 1.00 95.06 91 GLY A N 1
ATOM 733 C CA . GLY A 1 91 ? 5.409 -14.698 -9.201 1.00 95.06 91 GLY A CA 1
ATOM 734 C C . GLY A 1 91 ? 5.571 -14.081 -7.811 1.00 95.06 91 GLY A C 1
ATOM 735 O O . GLY A 1 91 ? 4.583 -13.853 -7.116 1.00 95.06 91 GLY A O 1
ATOM 736 N N . GLN A 1 92 ? 6.807 -13.836 -7.374 1.00 90.62 92 GLN A N 1
ATOM 737 C CA . GLN A 1 92 ? 7.069 -13.200 -6.083 1.00 90.62 92 GLN A CA 1
ATOM 738 C C . 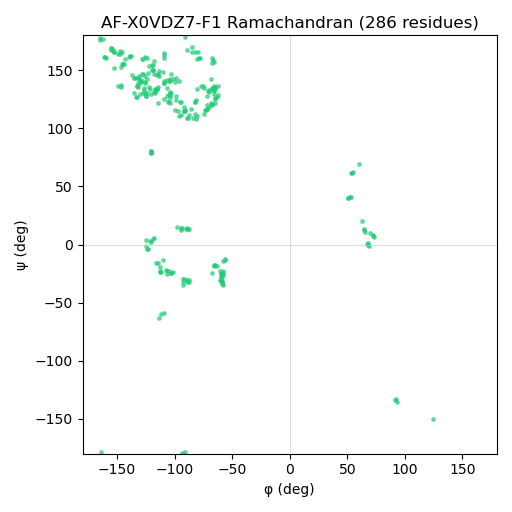GLN A 1 92 ? 6.656 -11.721 -6.100 1.00 90.62 92 GLN A C 1
ATOM 740 O O . GLN A 1 92 ? 7.052 -10.967 -6.995 1.00 90.62 92 GLN A O 1
ATOM 745 N N . LYS A 1 93 ? 5.909 -11.311 -5.062 1.00 86.81 93 LYS A N 1
ATOM 746 C CA . LYS A 1 93 ? 5.341 -9.960 -4.892 1.00 86.81 93 LYS A CA 1
ATOM 747 C C . LYS A 1 93 ? 4.488 -9.537 -6.104 1.00 86.81 93 LYS A C 1
ATOM 749 O O . LYS A 1 93 ? 4.850 -8.586 -6.802 1.00 86.81 93 LYS A O 1
ATOM 754 N N . PRO A 1 94 ? 3.389 -10.261 -6.393 1.00 91.81 94 PRO A N 1
ATOM 755 C CA . PRO A 1 94 ? 2.544 -9.948 -7.534 1.00 91.81 94 PRO A CA 1
ATOM 756 C C . PRO A 1 94 ? 1.884 -8.582 -7.344 1.00 91.81 94 PRO A C 1
ATOM 758 O O . PRO A 1 94 ? 1.397 -8.267 -6.257 1.00 91.81 94 PRO A O 1
ATOM 761 N N . ARG A 1 95 ? 1.886 -7.766 -8.397 1.00 94.19 95 ARG A N 1
ATOM 762 C CA . ARG A 1 95 ? 1.277 -6.431 -8.389 1.00 94.19 95 ARG A CA 1
ATOM 763 C C . ARG A 1 95 ? 1.017 -5.937 -9.804 1.00 94.19 95 ARG A C 1
ATOM 765 O O . ARG A 1 95 ? 1.657 -6.395 -10.749 1.00 94.19 95 ARG A O 1
ATOM 772 N N . VAL A 1 96 ? 0.141 -4.946 -9.918 1.00 96.00 96 VAL A N 1
ATOM 773 C CA . VAL A 1 96 ? -0.086 -4.200 -11.158 1.00 96.00 96 VAL A CA 1
ATOM 774 C C . VAL A 1 96 ? 0.311 -2.747 -10.931 1.00 96.00 96 VAL A C 1
ATOM 776 O O . VAL A 1 96 ? -0.019 -2.152 -9.903 1.00 96.00 96 VAL A O 1
ATOM 779 N N . PHE A 1 97 ? 1.055 -2.184 -11.871 1.00 96.25 97 PHE A N 1
ATOM 780 C CA . PHE A 1 97 ? 1.588 -0.824 -11.810 1.00 96.25 97 PHE A CA 1
ATOM 781 C C . PHE A 1 97 ? 1.657 -0.246 -13.224 1.00 96.25 97 PHE A C 1
ATOM 783 O O . PHE A 1 97 ? 1.499 -0.980 -14.195 1.00 96.25 97 PHE A O 1
ATOM 790 N N . ALA A 1 98 ? 1.857 1.060 -13.369 1.00 96.19 98 ALA A N 1
ATOM 791 C CA . ALA A 1 98 ? 2.138 1.648 -14.673 1.00 96.19 98 ALA A CA 1
ATOM 792 C C . ALA A 1 98 ? 3.394 2.503 -14.632 1.00 96.19 98 ALA A C 1
ATOM 794 O O . ALA A 1 98 ? 3.691 3.146 -13.622 1.00 96.19 98 ALA A O 1
ATOM 795 N N . VAL A 1 99 ? 4.103 2.503 -15.754 1.00 94.19 99 VAL A N 1
ATOM 796 C CA . VAL A 1 99 ? 5.332 3.267 -15.938 1.00 94.19 99 VAL A CA 1
ATOM 797 C C . VAL A 1 99 ? 5.186 4.285 -17.058 1.00 94.19 99 VAL A C 1
ATOM 799 O O . VAL A 1 99 ? 4.452 4.052 -18.027 1.00 94.19 99 VAL A O 1
ATOM 802 N N . GLU A 1 100 ? 5.913 5.390 -16.947 1.00 92.88 100 GLU A N 1
ATOM 803 C CA . GLU A 1 100 ? 6.088 6.335 -18.044 1.00 92.88 100 GLU A CA 1
ATOM 804 C C . GLU A 1 100 ? 6.824 5.633 -19.207 1.00 92.88 100 GLU A C 1
ATOM 806 O O . GLU A 1 100 ? 7.886 5.044 -18.983 1.00 92.88 100 GLU A O 1
ATOM 811 N N . PRO A 1 101 ? 6.296 5.657 -20.447 1.00 87.00 101 PRO A N 1
ATOM 812 C CA . PRO A 1 101 ? 6.865 4.915 -21.571 1.00 87.00 101 PRO A CA 1
ATOM 813 C C . PRO A 1 101 ? 8.322 5.256 -21.889 1.00 87.00 101 PRO A C 1
ATOM 815 O O . PRO A 1 101 ? 9.070 4.365 -22.285 1.00 87.00 101 PRO A O 1
ATOM 818 N N . ASP A 1 102 ? 8.716 6.517 -21.709 1.00 83.56 102 ASP A N 1
ATOM 819 C CA . ASP A 1 102 ? 10.025 7.012 -22.142 1.00 83.56 102 ASP A CA 1
ATOM 820 C C . ASP A 1 102 ? 11.114 6.812 -21.078 1.00 83.56 102 ASP A C 1
ATOM 822 O O . ASP A 1 102 ? 12.283 6.600 -21.409 1.00 83.56 102 ASP A O 1
ATOM 826 N N . THR A 1 103 ? 10.751 6.872 -19.794 1.00 82.31 103 THR A N 1
ATOM 827 C CA . THR A 1 103 ? 11.714 6.792 -18.682 1.00 82.31 103 THR A CA 1
ATOM 828 C C . THR A 1 103 ? 11.662 5.469 -17.926 1.00 82.31 103 THR A C 1
ATOM 830 O O . THR A 1 103 ? 12.644 5.106 -17.273 1.00 82.31 103 THR A O 1
ATOM 833 N N . GLY A 1 104 ? 10.545 4.741 -18.009 1.00 83.38 104 GLY A N 1
ATOM 834 C CA . GLY A 1 104 ? 10.272 3.567 -17.184 1.00 83.38 104 GLY A CA 1
ATOM 835 C C . GLY A 1 104 ? 10.009 3.898 -15.711 1.00 83.38 104 GLY A C 1
ATOM 836 O O . GLY A 1 104 ? 9.977 2.983 -14.889 1.00 83.38 104 GLY A O 1
ATOM 837 N N . GLU A 1 105 ? 9.851 5.177 -15.355 1.00 86.00 105 GLU A N 1
ATOM 838 C CA . GLU A 1 105 ? 9.516 5.594 -13.994 1.00 86.00 105 GLU A CA 1
ATOM 839 C C . GLU A 1 105 ? 8.113 5.110 -13.620 1.00 86.00 105 GLU A C 1
ATOM 841 O O . GLU A 1 105 ? 7.174 5.252 -14.399 1.00 86.00 105 GLU A O 1
ATOM 846 N N . GLU A 1 106 ? 7.967 4.511 -12.438 1.00 91.38 106 GLU A N 1
ATOM 847 C CA . GLU A 1 106 ? 6.666 4.077 -11.929 1.00 91.38 106 GLU A CA 1
ATOM 848 C C . GLU A 1 106 ? 5.831 5.290 -11.522 1.00 91.38 106 GLU A C 1
ATOM 850 O O . GLU A 1 106 ? 6.180 6.007 -10.588 1.00 91.38 106 GLU A O 1
ATOM 855 N N . ILE A 1 107 ? 4.706 5.476 -12.207 1.00 95.25 107 ILE A N 1
ATOM 856 C CA . ILE A 1 107 ? 3.797 6.613 -12.019 1.00 95.25 107 ILE A CA 1
ATOM 857 C C . ILE A 1 107 ? 2.421 6.183 -11.507 1.00 95.25 107 ILE A C 1
ATOM 859 O O . ILE A 1 107 ? 1.669 7.007 -10.994 1.00 95.25 107 ILE A O 1
ATOM 863 N N . LEU A 1 108 ? 2.080 4.892 -11.594 1.00 96.62 108 LEU A N 1
ATOM 864 C CA . LEU A 1 108 ? 0.845 4.350 -11.027 1.00 96.62 108 LEU A CA 1
ATOM 865 C C . LEU A 1 108 ? 1.067 3.053 -10.264 1.00 96.62 108 LEU A C 1
ATOM 867 O O . LEU A 1 108 ? 1.784 2.169 -10.731 1.00 96.62 108 LEU A O 1
ATOM 871 N N . ARG A 1 109 ? 0.329 2.885 -9.167 1.00 95.62 109 ARG A N 1
ATOM 872 C CA . ARG A 1 109 ? 0.149 1.604 -8.468 1.00 95.62 109 ARG A CA 1
ATOM 873 C C . ARG A 1 109 ? -1.323 1.253 -8.398 1.00 95.62 109 ARG A C 1
ATOM 875 O O . ARG A 1 109 ? -2.131 2.106 -8.048 1.00 95.62 109 ARG A O 1
ATOM 882 N N . TYR A 1 110 ? -1.669 0.004 -8.682 1.00 96.00 110 TYR A N 1
ATOM 883 C CA . TYR A 1 110 ? -3.042 -0.480 -8.562 1.00 96.00 110 TYR A CA 1
ATOM 884 C C . TYR A 1 110 ? -3.202 -1.344 -7.314 1.00 96.00 110 TYR A C 1
ATOM 886 O O . TYR A 1 110 ? -2.357 -2.187 -7.006 1.00 96.00 110 TYR A O 1
ATOM 894 N N . TYR A 1 111 ? -4.341 -1.181 -6.644 1.00 93.94 111 TYR A N 1
ATOM 895 C CA . TYR A 1 111 ? -4.756 -1.927 -5.461 1.00 93.94 111 TYR A CA 1
ATOM 896 C C . TYR A 1 111 ? -6.086 -2.650 -5.750 1.00 93.94 111 TYR A C 1
ATOM 898 O O . TYR A 1 111 ? -7.152 -2.193 -5.322 1.00 93.94 111 TYR A O 1
ATOM 906 N N . PRO A 1 112 ? -6.060 -3.801 -6.460 1.00 90.31 112 PRO A N 1
ATOM 907 C CA . PRO A 1 112 ? -7.276 -4.459 -6.947 1.00 90.31 112 PRO A CA 1
ATOM 908 C C . PRO A 1 112 ? -8.274 -4.853 -5.865 1.00 90.31 112 PRO A C 1
ATOM 910 O O . PRO A 1 112 ? -9.477 -4.795 -6.095 1.00 90.31 112 PRO A O 1
ATOM 913 N N . LYS A 1 113 ? -7.791 -5.194 -4.664 1.00 87.25 113 LYS A N 1
ATOM 914 C CA . LYS A 1 113 ? -8.649 -5.566 -3.529 1.00 87.25 113 LYS A CA 1
ATOM 915 C C . LYS A 1 113 ? -9.632 -4.464 -3.125 1.00 87.25 113 LYS A C 1
ATOM 917 O O . LYS A 1 113 ? -10.687 -4.771 -2.586 1.00 87.25 113 LYS A O 1
ATOM 922 N N . VAL A 1 114 ? -9.281 -3.202 -3.367 1.00 87.81 114 VAL A N 1
ATOM 923 C CA . VAL A 1 114 ? -10.084 -2.033 -2.978 1.00 87.81 114 VAL A CA 1
ATOM 924 C C . VAL A 1 114 ? -10.533 -1.194 -4.178 1.00 87.81 114 VAL A C 1
ATOM 926 O O . VAL A 1 114 ? -11.162 -0.159 -3.987 1.00 87.81 114 VAL A O 1
ATOM 929 N N . ASN A 1 115 ? -10.246 -1.645 -5.406 1.00 94.69 115 ASN A N 1
ATOM 930 C CA . ASN A 1 115 ? -10.497 -0.913 -6.650 1.00 94.69 115 ASN A CA 1
ATOM 931 C C . ASN A 1 115 ? -9.950 0.531 -6.633 1.00 94.69 115 ASN A C 1
ATOM 933 O O . ASN A 1 115 ? -10.602 1.464 -7.104 1.00 94.69 115 ASN A O 1
ATOM 937 N N . GLU A 1 116 ? -8.755 0.716 -6.067 1.00 96.38 116 GLU A N 1
ATOM 938 C CA . GLU A 1 116 ? -8.066 2.010 -6.020 1.00 96.38 116 GLU A CA 1
ATOM 939 C C . GLU A 1 116 ? -6.776 1.968 -6.848 1.00 96.38 116 GLU A C 1
ATOM 941 O O . GLU A 1 116 ? -6.095 0.945 -6.910 1.00 96.38 116 GLU A O 1
ATOM 946 N N . ALA A 1 117 ? -6.422 3.091 -7.461 1.00 97.19 117 ALA A N 1
ATOM 947 C CA . ALA A 1 117 ? -5.145 3.326 -8.114 1.00 97.19 117 ALA A CA 1
ATOM 948 C C . ALA A 1 117 ? -4.518 4.607 -7.554 1.00 97.19 117 ALA A C 1
ATOM 950 O O . ALA A 1 117 ? -5.188 5.631 -7.436 1.00 97.19 117 ALA A O 1
ATOM 951 N N . GLU A 1 118 ? -3.236 4.550 -7.214 1.00 95.94 118 GLU A N 1
ATOM 952 C CA . GLU A 1 118 ? -2.445 5.695 -6.771 1.00 95.94 118 GLU A CA 1
ATOM 953 C C . GLU A 1 118 ? -1.650 6.254 -7.948 1.00 95.94 118 GLU A C 1
ATOM 955 O O . GLU A 1 118 ? -0.752 5.582 -8.449 1.00 95.94 118 GLU A O 1
ATOM 960 N N . HIS A 1 119 ? -1.964 7.485 -8.350 1.00 96.88 119 HIS A N 1
ATOM 961 C CA . HIS A 1 119 ? -1.206 8.285 -9.305 1.00 96.88 119 HIS A CA 1
ATOM 962 C C . HIS A 1 119 ? -0.136 9.086 -8.571 1.00 96.88 119 HIS A C 1
ATOM 964 O O . HIS A 1 119 ? -0.442 10.025 -7.835 1.00 96.88 119 HIS A O 1
ATOM 970 N N . ILE A 1 120 ? 1.118 8.687 -8.754 1.00 94.25 120 ILE A N 1
ATOM 971 C CA . ILE A 1 120 ? 2.285 9.244 -8.078 1.00 94.25 120 ILE A CA 1
ATOM 972 C C . ILE A 1 120 ? 2.687 10.527 -8.805 1.00 94.25 120 ILE A C 1
ATOM 974 O O . ILE A 1 120 ? 3.210 10.483 -9.911 1.00 94.25 120 ILE A O 1
ATOM 978 N N . LEU A 1 121 ? 2.441 11.676 -8.175 1.00 91.44 121 LEU A N 1
ATOM 979 C CA . LEU A 1 121 ? 2.768 12.987 -8.744 1.00 91.44 121 LEU A CA 1
ATOM 980 C C . LEU A 1 121 ? 4.191 13.423 -8.370 1.00 91.44 121 LEU A C 1
ATOM 982 O O . LEU A 1 121 ? 4.835 14.183 -9.086 1.00 91.44 121 LEU A O 1
ATOM 986 N N . SER A 1 122 ? 4.661 12.994 -7.197 1.00 90.19 122 SER A N 1
ATOM 987 C CA . SER A 1 122 ? 6.019 13.223 -6.702 1.00 90.19 122 SER A CA 1
ATOM 988 C C . SER A 1 122 ? 6.329 12.286 -5.531 1.00 90.19 122 SER A C 1
ATOM 990 O O . SER A 1 122 ? 5.445 11.600 -5.022 1.00 90.19 122 SER A O 1
ATOM 992 N N . GLU A 1 123 ? 7.556 12.340 -5.006 1.00 82.69 123 GLU A N 1
ATOM 993 C CA . GLU A 1 123 ? 7.948 11.626 -3.777 1.00 82.69 123 GLU A CA 1
ATOM 994 C C . GLU A 1 123 ? 7.110 11.983 -2.531 1.00 82.69 123 GLU A C 1
ATOM 996 O O . GLU A 1 123 ? 7.232 11.333 -1.490 1.00 82.69 123 GLU A O 1
ATOM 1001 N N . SER A 1 124 ? 6.327 13.064 -2.576 1.00 88.00 124 SER A N 1
ATOM 1002 C CA . SER A 1 124 ? 5.552 13.563 -1.439 1.00 88.00 124 SER A CA 1
ATOM 1003 C C . SER A 1 124 ? 4.065 13.723 -1.721 1.00 88.00 124 SER A C 1
ATOM 1005 O O . SER A 1 124 ? 3.348 14.127 -0.808 1.00 88.00 124 SER A O 1
ATOM 1007 N N . ALA A 1 125 ? 3.593 13.435 -2.933 1.00 94.44 125 ALA A N 1
ATOM 1008 C CA . ALA A 1 125 ? 2.205 13.666 -3.303 1.00 94.44 125 ALA A CA 1
ATOM 1009 C C . ALA A 1 125 ? 1.703 12.617 -4.291 1.00 94.44 125 ALA A C 1
ATOM 1011 O O . ALA A 1 125 ? 2.367 12.323 -5.288 1.00 94.44 125 ALA A O 1
ATOM 1012 N N . SER A 1 126 ? 0.497 12.122 -4.043 1.00 95.81 126 SER A N 1
ATOM 1013 C CA . SER A 1 126 ? -0.222 11.260 -4.968 1.00 95.81 126 SER A CA 1
ATOM 1014 C C . SER A 1 126 ? -1.719 11.541 -4.943 1.00 95.81 126 SER A C 1
ATOM 1016 O O . SER A 1 126 ? -2.277 12.046 -3.969 1.00 95.81 126 SER A O 1
ATOM 1018 N N . ASP A 1 127 ? -2.379 11.224 -6.046 1.00 97.50 127 ASP A N 1
ATOM 1019 C CA . ASP A 1 127 ? -3.829 11.242 -6.155 1.00 97.50 127 ASP A CA 1
ATOM 1020 C C . ASP A 1 127 ? -4.354 9.810 -6.186 1.00 97.50 127 ASP A C 1
ATOM 1022 O O . ASP A 1 127 ? -3.769 8.942 -6.828 1.00 97.50 127 ASP A O 1
ATOM 1026 N N . ILE A 1 128 ? -5.486 9.560 -5.533 1.00 97.75 128 ILE A N 1
ATOM 1027 C CA . ILE A 1 128 ? -6.125 8.245 -5.529 1.00 97.75 128 ILE A CA 1
ATOM 1028 C C . ILE A 1 128 ? -7.367 8.288 -6.405 1.00 97.75 128 ILE A C 1
ATOM 1030 O O . ILE A 1 128 ? -8.251 9.131 -6.213 1.00 97.75 128 ILE A O 1
ATOM 1034 N N . TYR A 1 129 ? -7.446 7.345 -7.332 1.00 98.00 129 TYR A N 1
ATOM 1035 C CA . TYR A 1 129 ? -8.544 7.177 -8.267 1.00 98.00 129 TYR A CA 1
ATOM 1036 C C . TYR A 1 129 ? -9.196 5.809 -8.099 1.00 98.00 129 TYR A C 1
ATOM 1038 O O . TYR A 1 129 ? -8.553 4.845 -7.698 1.00 98.00 129 TYR A O 1
ATOM 1046 N N . THR A 1 130 ? -10.464 5.705 -8.470 1.00 97.81 130 THR A N 1
ATOM 1047 C CA . THR A 1 130 ? -11.026 4.427 -8.927 1.00 97.81 130 THR A CA 1
ATOM 1048 C C . THR A 1 130 ? -10.641 4.194 -10.387 1.00 97.81 130 THR A C 1
ATOM 1050 O O . THR A 1 130 ? -10.310 5.142 -11.107 1.00 97.81 130 THR A O 1
ATOM 1053 N N . TYR A 1 131 ? -10.688 2.950 -10.856 1.00 97.38 131 TYR A N 1
ATOM 1054 C CA . TYR A 1 131 ? -10.334 2.608 -12.234 1.00 97.38 131 TYR A CA 1
ATOM 1055 C C . TYR A 1 131 ? -11.288 1.561 -12.834 1.00 97.38 131 TYR A C 1
ATOM 1057 O O . TYR A 1 131 ? -12.048 0.920 -12.106 1.00 97.38 131 TYR A O 1
ATOM 1065 N N . ASP A 1 132 ? -11.307 1.460 -14.166 1.00 96.81 132 ASP A N 1
ATOM 1066 C CA . ASP A 1 132 ? -12.140 0.508 -14.914 1.00 96.81 132 ASP A CA 1
ATOM 1067 C C . ASP A 1 132 ? -11.409 -0.817 -15.217 1.00 96.81 132 ASP A C 1
ATOM 1069 O O . ASP A 1 132 ? -10.253 -1.020 -14.854 1.00 96.81 132 ASP A O 1
ATOM 1073 N N . GLN A 1 133 ? -12.081 -1.751 -15.895 1.00 94.94 133 GLN A N 1
ATOM 1074 C CA . GLN A 1 133 ? -11.496 -3.054 -16.247 1.00 94.94 133 GLN A CA 1
ATOM 1075 C C . GLN A 1 133 ? -10.320 -2.960 -17.237 1.00 94.94 133 GLN A C 1
ATOM 1077 O O . GLN A 1 133 ? -9.527 -3.895 -17.315 1.00 94.94 133 GLN A O 1
ATOM 1082 N N . ASP A 1 134 ? -10.182 -1.837 -17.947 1.00 95.25 134 ASP A N 1
ATOM 1083 C CA . ASP A 1 134 ? -9.078 -1.543 -18.866 1.00 95.25 134 ASP A CA 1
ATOM 1084 C C . ASP A 1 134 ? -7.959 -0.737 -18.173 1.00 95.25 134 ASP A C 1
ATOM 1086 O O . ASP A 1 134 ? -7.089 -0.171 -18.843 1.00 95.25 134 ASP A O 1
ATOM 1090 N N . TYR A 1 135 ? -7.979 -0.664 -16.836 1.00 96.94 135 TYR A N 1
ATOM 1091 C CA . TYR A 1 135 ? -7.055 0.103 -15.998 1.00 96.94 135 TYR A CA 1
ATOM 1092 C C . TYR A 1 135 ? -7.121 1.626 -16.182 1.00 96.94 135 TYR A C 1
ATOM 1094 O O . TYR A 1 135 ? -6.255 2.346 -15.688 1.00 96.94 135 TYR A O 1
ATOM 1102 N N . ARG A 1 136 ? -8.137 2.170 -16.858 1.00 97.12 136 ARG A N 1
ATOM 1103 C CA . ARG A 1 136 ? -8.257 3.626 -17.009 1.00 97.12 136 ARG A CA 1
ATOM 1104 C C . ARG A 1 136 ? -8.727 4.243 -15.702 1.00 97.12 136 ARG A C 1
ATOM 1106 O O . ARG A 1 136 ? -9.680 3.766 -15.089 1.00 97.12 136 ARG A O 1
ATOM 1113 N N . LEU A 1 137 ? -8.081 5.334 -15.297 1.00 97.25 137 LEU A N 1
ATOM 1114 C CA . LEU A 1 137 ? -8.500 6.113 -14.134 1.00 97.25 137 LEU A CA 1
ATOM 1115 C C . LEU A 1 137 ? -9.863 6.753 -14.423 1.00 97.25 137 LEU A C 1
ATOM 1117 O O . LEU A 1 137 ? -10.041 7.386 -15.461 1.00 97.25 137 LEU A O 1
ATOM 1121 N N . THR A 1 138 ? -10.825 6.584 -13.517 1.00 96.62 138 THR A N 1
ATOM 1122 C CA . THR A 1 138 ? -12.215 7.022 -13.735 1.00 96.62 138 THR A CA 1
ATOM 1123 C C . THR A 1 138 ? -12.583 8.215 -12.862 1.00 96.62 138 THR A C 1
ATOM 1125 O O . THR A 1 138 ? -12.926 9.274 -13.381 1.00 96.62 138 THR A O 1
ATOM 1128 N N . GLN A 1 139 ? -12.483 8.086 -11.538 1.00 96.88 139 GLN A N 1
ATOM 1129 C CA . GLN A 1 139 ? -12.845 9.152 -10.604 1.00 96.88 139 GLN A CA 1
ATOM 1130 C C . GLN A 1 139 ? -11.765 9.348 -9.545 1.00 96.88 139 GLN A C 1
ATOM 1132 O O . GLN A 1 139 ? -11.430 8.403 -8.834 1.00 96.88 139 GLN A O 1
ATOM 1137 N N . LYS A 1 140 ? -11.293 10.592 -9.380 1.00 97.50 140 LYS A N 1
ATOM 1138 C CA . LYS A 1 140 ? -10.462 10.992 -8.237 1.00 97.50 140 LYS A CA 1
ATOM 1139 C C . LYS A 1 140 ? -11.299 10.933 -6.962 1.00 97.50 140 LYS A C 1
ATOM 1141 O O . LYS A 1 140 ? -12.312 11.624 -6.858 1.00 97.50 140 LYS A O 1
ATOM 1146 N N . ILE A 1 141 ? -10.870 10.129 -5.998 1.00 97.81 141 ILE A N 1
ATOM 1147 C CA . ILE A 1 141 ? -11.572 9.929 -4.723 1.00 97.81 141 ILE A CA 1
ATOM 1148 C C . ILE A 1 141 ? -10.802 10.486 -3.529 1.00 97.81 141 ILE A C 1
ATOM 1150 O O . ILE A 1 141 ? -11.413 10.811 -2.512 1.00 97.81 141 ILE A O 1
ATOM 1154 N N . ALA A 1 142 ? -9.480 10.620 -3.634 1.00 97.50 142 ALA A N 1
ATOM 1155 C CA . ALA A 1 142 ? -8.653 11.147 -2.559 1.00 97.50 142 ALA A CA 1
ATOM 1156 C C . ALA A 1 142 ? -7.344 11.759 -3.078 1.00 97.50 142 ALA A C 1
ATOM 1158 O O . ALA A 1 142 ? -6.987 11.615 -4.247 1.00 97.50 142 ALA A O 1
ATOM 1159 N N . GLN A 1 143 ? -6.642 12.451 -2.187 1.00 97.62 143 GLN A N 1
ATOM 1160 C CA . GLN A 1 143 ? -5.269 12.917 -2.371 1.00 97.62 143 GLN A CA 1
ATOM 1161 C C . GLN A 1 143 ? -4.458 12.514 -1.143 1.00 97.62 143 GLN A C 1
ATOM 1163 O O . GLN A 1 143 ? -4.970 12.588 -0.026 1.00 97.62 143 GLN A O 1
ATOM 1168 N N . VAL A 1 144 ? -3.210 12.105 -1.345 1.00 97.12 144 VAL A N 1
ATOM 1169 C CA . VAL A 1 144 ? -2.255 11.769 -0.291 1.00 97.12 144 V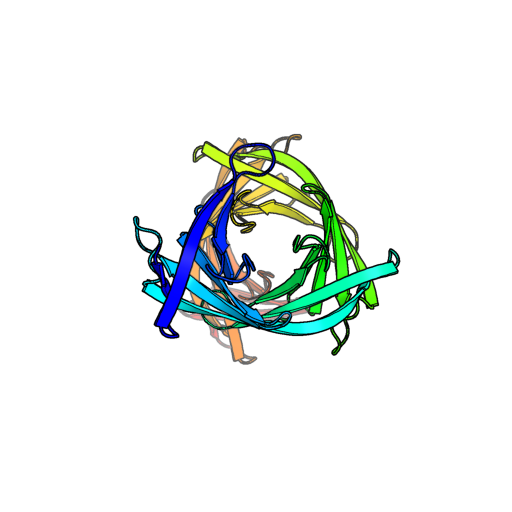AL A CA 1
ATOM 1170 C C . VAL A 1 144 ? -1.077 12.734 -0.364 1.00 97.12 144 VAL A C 1
ATOM 1172 O O . VAL A 1 144 ? -0.505 12.945 -1.430 1.00 97.12 144 VAL A O 1
ATOM 1175 N N . GLN A 1 145 ? -0.708 13.321 0.772 1.00 97.44 145 GLN A N 1
ATOM 1176 C CA . GLN A 1 145 ? 0.412 14.254 0.879 1.00 97.44 145 GLN A CA 1
ATOM 1177 C C . GLN A 1 145 ? 1.306 13.870 2.057 1.00 97.44 145 GLN A C 1
ATOM 1179 O O . GLN A 1 145 ? 0.818 13.615 3.156 1.00 97.44 145 GLN A O 1
ATOM 1184 N N . ARG A 1 146 ? 2.627 13.887 1.866 1.00 96.19 146 ARG A N 1
ATOM 1185 C CA . ARG A 1 146 ? 3.582 13.787 2.973 1.00 96.19 146 ARG A CA 1
ATOM 1186 C C . ARG A 1 146 ? 3.579 15.086 3.769 1.00 96.19 146 ARG A C 1
ATOM 1188 O O . ARG A 1 146 ? 3.971 16.128 3.246 1.00 96.19 146 ARG A O 1
ATOM 1195 N N . VAL A 1 147 ? 3.181 14.995 5.033 1.00 96.44 147 VAL A N 1
ATOM 1196 C CA . VAL A 1 147 ? 3.068 16.132 5.959 1.00 96.44 147 VAL A CA 1
ATOM 1197 C C . VAL A 1 147 ? 4.220 16.197 6.957 1.00 96.44 147 VAL A C 1
ATOM 1199 O O . VAL A 1 147 ? 4.552 17.279 7.432 1.00 96.44 147 VAL A O 1
ATOM 1202 N N . ALA A 1 148 ? 4.878 15.071 7.241 1.00 95.69 148 ALA A N 1
ATOM 1203 C CA . ALA A 1 148 ? 6.053 15.038 8.104 1.00 95.69 148 ALA A CA 1
ATOM 1204 C C . ALA A 1 148 ? 6.977 13.859 7.773 1.00 95.69 148 ALA A C 1
ATOM 1206 O O . ALA A 1 148 ? 6.611 12.919 7.064 1.00 95.69 148 ALA A O 1
ATOM 1207 N N . ARG A 1 149 ? 8.189 13.912 8.324 1.00 96.25 149 ARG A N 1
ATOM 1208 C CA . ARG A 1 149 ? 9.092 12.769 8.461 1.00 96.25 149 ARG A CA 1
ATOM 1209 C C . ARG A 1 149 ? 9.508 12.690 9.922 1.00 96.25 149 ARG A C 1
ATOM 1211 O O . ARG A 1 149 ? 9.909 13.706 10.489 1.00 96.25 149 ARG A O 1
ATOM 1218 N N . ILE A 1 150 ? 9.398 11.512 10.517 1.00 96.62 150 ILE A N 1
ATOM 1219 C CA . ILE A 1 150 ? 9.659 11.301 11.942 1.00 96.62 150 ILE A CA 1
ATOM 1220 C C . ILE A 1 150 ? 10.630 10.142 12.157 1.00 96.62 150 ILE A C 1
ATOM 1222 O O . ILE A 1 150 ? 10.782 9.278 11.293 1.00 96.62 150 ILE A O 1
ATOM 1226 N N . THR A 1 151 ? 11.253 10.130 13.332 1.00 96.19 151 THR A N 1
ATOM 1227 C CA . THR A 1 151 ? 12.033 9.000 13.842 1.00 96.19 151 THR A CA 1
ATOM 1228 C C . THR A 1 151 ? 11.166 8.216 14.817 1.00 96.19 151 THR A C 1
ATOM 1230 O O . THR A 1 151 ? 10.590 8.802 15.738 1.00 96.19 151 THR A O 1
ATOM 1233 N N . LEU A 1 152 ? 11.065 6.911 14.608 1.00 93.69 152 LEU A N 1
ATOM 1234 C CA . LEU A 1 152 ? 10.355 5.987 15.478 1.00 93.69 152 LEU A CA 1
ATOM 1235 C C . LEU A 1 152 ? 11.200 5.603 16.706 1.00 93.69 152 LEU A C 1
ATOM 1237 O O . LEU A 1 152 ? 12.406 5.855 16.735 1.00 93.69 152 LEU A O 1
ATOM 1241 N N . PRO A 1 153 ? 10.593 5.004 17.750 1.00 89.12 153 PRO A N 1
ATOM 1242 C CA . PRO A 1 153 ? 11.314 4.583 18.953 1.00 89.12 153 PRO A CA 1
ATOM 1243 C C . PRO A 1 153 ? 12.437 3.568 18.708 1.00 89.12 153 PRO A C 1
ATOM 1245 O O . PRO A 1 153 ? 13.355 3.483 19.517 1.00 89.12 153 PRO A O 1
ATOM 1248 N N . ASP A 1 154 ? 12.362 2.805 17.617 1.00 89.75 154 ASP A N 1
ATOM 1249 C CA . ASP A 1 154 ? 13.391 1.863 17.161 1.00 89.75 154 ASP A CA 1
ATOM 1250 C C . ASP A 1 154 ? 14.442 2.515 16.240 1.00 89.75 154 ASP A C 1
ATOM 1252 O O . ASP A 1 154 ? 15.217 1.820 15.591 1.00 89.75 154 ASP A O 1
ATOM 1256 N N . GLU A 1 155 ? 14.461 3.850 16.186 1.00 92.06 155 GLU A N 1
ATOM 1257 C CA . GLU A 1 155 ? 15.342 4.692 15.366 1.00 92.06 155 GLU A CA 1
ATOM 1258 C C . GLU A 1 155 ? 15.087 4.628 13.851 1.00 92.06 155 GLU A C 1
ATOM 1260 O O . GLU A 1 155 ? 15.709 5.375 13.084 1.00 92.06 155 GLU A O 1
ATOM 1265 N N . SER A 1 156 ? 14.122 3.819 13.407 1.00 92.25 156 SER A N 1
ATOM 1266 C CA . SER A 1 156 ? 13.701 3.800 12.011 1.00 92.25 156 SER A CA 1
ATOM 1267 C C . SER A 1 156 ? 13.027 5.122 11.618 1.00 92.25 156 SER A C 1
ATOM 1269 O O . SER A 1 156 ? 12.599 5.929 12.450 1.00 92.25 156 SER A O 1
ATOM 1271 N N . GLN A 1 157 ? 12.998 5.406 10.319 1.00 95.44 157 GLN A N 1
ATOM 1272 C CA . GLN A 1 157 ? 12.394 6.622 9.780 1.00 95.44 157 GLN A CA 1
ATOM 1273 C C . GLN A 1 157 ? 11.019 6.299 9.212 1.00 95.44 157 GLN A C 1
ATOM 1275 O O . GLN A 1 157 ? 10.863 5.278 8.555 1.00 95.44 157 GLN A O 1
ATOM 1280 N N . ALA A 1 158 ? 10.061 7.207 9.380 1.00 96.19 158 ALA A N 1
ATOM 1281 C CA . ALA A 1 158 ? 8.730 7.080 8.798 1.00 96.19 158 ALA A CA 1
ATOM 1282 C C . ALA A 1 158 ? 8.331 8.364 8.064 1.00 96.19 158 ALA A C 1
ATOM 1284 O O . ALA A 1 158 ? 8.558 9.474 8.558 1.00 96.19 158 ALA A O 1
ATOM 1285 N N . ASN A 1 159 ? 7.708 8.223 6.894 1.00 95.94 159 ASN A N 1
ATOM 1286 C CA . ASN A 1 159 ? 7.064 9.331 6.192 1.00 95.94 159 ASN A CA 1
ATOM 1287 C C . ASN A 1 159 ? 5.595 9.389 6.607 1.00 95.94 159 ASN A C 1
ATOM 1289 O O . ASN A 1 159 ? 4.843 8.468 6.304 1.00 95.94 159 ASN A O 1
ATOM 1293 N N . VAL A 1 160 ? 5.185 10.467 7.277 1.00 97.19 160 VAL A N 1
ATOM 1294 C CA . VAL A 1 160 ? 3.790 10.684 7.680 1.00 97.19 160 VAL A CA 1
ATOM 1295 C C . VAL A 1 160 ? 3.019 11.255 6.499 1.00 97.19 160 VAL A C 1
ATOM 1297 O O . VAL A 1 160 ? 3.382 12.302 5.955 1.00 97.19 160 VAL A O 1
ATOM 1300 N N . LEU A 1 161 ? 1.958 10.559 6.118 1.00 96.38 161 LEU A N 1
ATOM 1301 C CA . LEU A 1 161 ? 1.092 10.834 4.987 1.00 96.38 161 LEU A CA 1
ATOM 1302 C C . LEU A 1 161 ? -0.321 11.173 5.478 1.00 96.38 161 LEU A C 1
ATOM 1304 O O . LEU A 1 161 ? -0.901 10.468 6.304 1.00 96.38 161 LEU A O 1
ATOM 1308 N N . GLU A 1 162 ? -0.895 12.238 4.933 1.00 96.44 162 GLU A N 1
ATOM 1309 C CA . GLU A 1 162 ? -2.292 12.612 5.129 1.00 96.44 162 GLU A CA 1
ATOM 1310 C C . GLU A 1 162 ? -3.086 12.297 3.862 1.00 96.44 162 GLU A C 1
ATOM 1312 O O . GLU A 1 162 ? -2.772 12.804 2.786 1.00 96.44 162 GLU A O 1
ATOM 1317 N N . ARG A 1 163 ? -4.127 11.467 3.998 1.00 95.56 163 ARG A N 1
ATOM 1318 C CA . ARG A 1 163 ? -5.134 11.219 2.963 1.00 95.56 163 ARG A CA 1
ATOM 1319 C C . ARG A 1 163 ? -6.333 12.129 3.200 1.00 95.56 163 ARG A C 1
ATOM 1321 O O . ARG A 1 163 ? -6.989 12.033 4.237 1.00 95.56 163 ARG A O 1
ATOM 1328 N N . THR A 1 164 ? -6.667 12.943 2.208 1.00 96.81 164 THR A N 1
ATOM 1329 C CA . THR A 1 164 ? -7.879 13.774 2.170 1.00 96.81 164 THR A CA 1
ATOM 1330 C C . THR A 1 164 ? -8.869 13.240 1.133 1.00 96.81 164 THR A C 1
ATOM 1332 O O . THR A 1 164 ? -8.491 12.479 0.246 1.00 96.81 164 THR A O 1
ATOM 1335 N N . GLY A 1 165 ? -10.148 13.615 1.238 1.00 95.81 165 GLY A N 1
ATOM 1336 C CA . GLY A 1 165 ? -11.219 13.096 0.379 1.00 95.81 165 GLY A CA 1
ATOM 1337 C C . GLY A 1 165 ? -11.924 11.890 1.001 1.00 95.81 165 GLY A C 1
ATOM 1338 O O . GLY A 1 165 ? -12.275 11.914 2.181 1.00 95.81 165 GLY A O 1
ATOM 1339 N N . GLN A 1 166 ? -12.171 10.843 0.218 1.00 91.12 166 GLN A N 1
ATOM 1340 C CA . GLN A 1 166 ? -12.830 9.628 0.692 1.00 91.12 166 GLN A CA 1
ATOM 1341 C C . GLN A 1 166 ? -11.918 8.837 1.644 1.00 91.12 166 GLN A C 1
ATOM 1343 O O . GLN A 1 166 ? -10.752 8.581 1.331 1.00 91.12 166 GLN A O 1
ATOM 1348 N N . LYS A 1 167 ? -12.486 8.407 2.784 1.00 87.38 167 LYS A N 1
ATOM 1349 C CA . LYS A 1 167 ? -11.783 7.721 3.888 1.00 87.38 167 LYS A CA 1
ATOM 1350 C C . LYS A 1 167 ? -10.558 8.524 4.374 1.00 87.38 167 LYS A C 1
ATOM 1352 O O . LYS A 1 167 ? -9.426 8.050 4.250 1.00 87.38 167 LYS A O 1
ATOM 1357 N N . PRO A 1 168 ? -10.763 9.755 4.884 1.00 91.56 168 PRO A N 1
ATOM 1358 C CA . PRO A 1 168 ? -9.663 10.604 5.313 1.00 91.56 168 PRO A CA 1
ATOM 1359 C C . PRO A 1 168 ? -8.968 9.995 6.531 1.00 91.56 168 PRO A C 1
ATOM 1361 O O . PRO A 1 168 ? -9.627 9.547 7.473 1.00 91.56 168 PRO A O 1
ATOM 1364 N N . ARG A 1 169 ? -7.637 9.971 6.509 1.00 93.81 169 ARG A N 1
ATOM 1365 C CA . ARG A 1 169 ? -6.818 9.414 7.591 1.00 93.81 169 ARG A CA 1
ATOM 1366 C C . ARG A 1 169 ? -5.397 9.953 7.535 1.00 93.81 169 ARG A C 1
ATOM 1368 O O . ARG A 1 169 ? -4.939 10.383 6.480 1.00 93.81 169 ARG A O 1
ATOM 1375 N N . VAL A 1 170 ? -4.693 9.852 8.656 1.00 95.38 170 VAL A N 1
ATOM 1376 C CA . VAL A 1 170 ? -3.252 10.104 8.729 1.00 95.38 170 VAL A CA 1
ATOM 1377 C C . VAL A 1 170 ? -2.560 8.805 9.123 1.00 95.38 170 VAL A C 1
ATOM 1379 O O . VAL A 1 170 ? -3.004 8.104 10.032 1.00 95.38 170 VAL A O 1
ATOM 1382 N N . PHE A 1 171 ? -1.501 8.459 8.407 1.00 95.62 171 PHE A N 1
ATOM 1383 C CA . PHE A 1 171 ? -0.745 7.220 8.576 1.00 95.62 171 PHE A CA 1
ATOM 1384 C C . PHE A 1 171 ? 0.732 7.490 8.284 1.00 95.62 171 PHE A C 1
ATOM 1386 O O . PHE A 1 171 ? 1.061 8.541 7.743 1.00 95.62 171 PHE A O 1
ATOM 1393 N N . ALA A 1 172 ? 1.638 6.590 8.651 1.00 95.94 172 ALA A N 1
ATOM 1394 C CA . ALA A 1 172 ? 3.029 6.684 8.221 1.00 95.94 172 ALA A CA 1
ATOM 1395 C C . ALA A 1 172 ? 3.501 5.382 7.594 1.00 95.94 172 ALA A C 1
ATOM 1397 O O . ALA A 1 172 ? 3.079 4.297 7.999 1.00 95.94 172 ALA A O 1
ATOM 1398 N N . VAL A 1 173 ? 4.389 5.524 6.616 1.00 93.88 173 VAL A N 1
ATOM 1399 C CA . VAL A 1 173 ? 4.979 4.409 5.880 1.00 93.88 173 VAL A CA 1
ATOM 1400 C C . VAL A 1 173 ? 6.490 4.367 6.056 1.00 93.88 173 VAL A C 1
ATOM 1402 O O . VAL A 1 173 ? 7.133 5.415 6.210 1.00 93.88 173 VAL A O 1
ATOM 1405 N N . GLU A 1 174 ? 7.057 3.167 5.992 1.00 92.44 174 GLU A N 1
ATOM 1406 C CA . GLU A 1 174 ? 8.498 2.979 5.874 1.00 92.44 174 GLU A CA 1
ATOM 1407 C C . GLU A 1 174 ? 8.976 3.544 4.516 1.00 92.44 174 GLU A C 1
ATOM 1409 O O . GLU A 1 174 ? 8.442 3.162 3.473 1.00 92.44 174 GLU A O 1
ATOM 1414 N N . PRO A 1 175 ? 9.963 4.462 4.479 1.00 85.38 175 PRO A N 1
ATOM 1415 C CA . PRO A 1 175 ? 10.368 5.147 3.252 1.00 85.38 175 PRO A CA 1
ATOM 1416 C C . PRO A 1 175 ? 10.857 4.233 2.124 1.00 85.38 175 PRO A C 1
ATOM 1418 O O . PRO A 1 175 ? 10.692 4.591 0.961 1.00 85.38 175 PRO A O 1
ATOM 1421 N N . ASP A 1 176 ? 11.472 3.097 2.459 1.00 79.50 176 ASP A N 1
ATOM 1422 C CA . ASP A 1 176 ? 12.108 2.214 1.476 1.00 79.50 176 ASP A CA 1
ATOM 1423 C C . ASP A 1 176 ? 11.149 1.159 0.905 1.00 79.50 176 ASP A C 1
ATOM 1425 O O . ASP A 1 176 ? 11.283 0.777 -0.259 1.00 79.50 176 ASP A O 1
ATOM 1429 N N . THR A 1 177 ? 10.177 0.693 1.694 1.00 79.50 177 THR A N 1
ATOM 1430 C CA . THR A 1 177 ? 9.224 -0.354 1.282 1.00 79.50 177 THR A CA 1
ATOM 1431 C C . THR A 1 177 ? 7.835 0.190 0.959 1.00 79.50 177 THR A C 1
ATOM 1433 O O . THR A 1 177 ? 7.093 -0.444 0.209 1.00 79.50 177 THR A O 1
ATOM 1436 N N . GLY A 1 178 ? 7.479 1.357 1.500 1.00 81.50 178 GLY A N 1
ATOM 1437 C CA . GLY A 1 178 ? 6.125 1.903 1.447 1.00 81.50 178 GLY A CA 1
ATOM 1438 C C . GLY A 1 178 ? 5.129 1.180 2.359 1.00 81.50 178 GLY A C 1
ATOM 1439 O O . GLY A 1 178 ? 3.938 1.479 2.294 1.00 81.50 178 GLY A O 1
ATOM 1440 N N . GLU A 1 179 ? 5.583 0.241 3.196 1.00 85.12 179 GLU A N 1
ATOM 1441 C CA . GLU A 1 179 ? 4.723 -0.477 4.136 1.00 85.12 179 GLU A CA 1
ATOM 1442 C C . GLU A 1 179 ? 4.171 0.475 5.204 1.00 85.12 179 GLU A C 1
ATOM 1444 O O . GLU A 1 179 ? 4.898 1.304 5.747 1.00 85.12 179 GLU A O 1
ATOM 1449 N N . GLU A 1 180 ? 2.873 0.376 5.501 1.00 91.38 180 GLU A N 1
ATOM 1450 C CA . GLU A 1 180 ? 2.230 1.167 6.551 1.00 91.38 180 GLU A CA 1
ATOM 1451 C C . GLU A 1 180 ? 2.633 0.647 7.932 1.00 91.38 180 GLU A C 1
ATOM 1453 O O . GLU A 1 180 ? 2.274 -0.462 8.318 1.00 91.38 180 GLU A O 1
ATOM 1458 N N . ILE A 1 181 ? 3.334 1.486 8.691 1.00 95.12 181 ILE A N 1
ATOM 1459 C CA . ILE A 1 181 ? 3.877 1.151 10.015 1.00 95.12 181 ILE A CA 1
ATOM 1460 C C . ILE A 1 181 ? 3.228 1.961 11.140 1.00 95.12 181 ILE A C 1
ATOM 1462 O O . ILE A 1 181 ? 3.327 1.594 12.307 1.00 95.12 181 ILE A O 1
ATOM 1466 N N . LEU A 1 182 ? 2.526 3.053 10.818 1.00 96.12 182 LEU A N 1
ATOM 1467 C CA . LEU A 1 182 ? 1.781 3.845 11.798 1.00 96.12 182 LEU A CA 1
ATOM 1468 C C . LEU A 1 182 ? 0.391 4.225 11.306 1.00 96.12 182 LEU A C 1
ATOM 1470 O O . LEU A 1 182 ? 0.222 4.645 10.163 1.00 96.12 182 LEU A O 1
ATOM 1474 N N . ARG A 1 183 ? -0.575 4.226 12.225 1.00 95.06 183 ARG A N 1
ATOM 1475 C CA . ARG A 1 183 ? -1.905 4.827 12.043 1.00 95.06 183 ARG A CA 1
ATOM 1476 C C . ARG A 1 183 ? -2.155 5.878 13.105 1.00 95.06 183 ARG A C 1
ATOM 1478 O O . ARG A 1 183 ? -1.933 5.618 14.282 1.00 95.06 183 ARG A O 1
ATOM 1485 N N . TYR A 1 184 ? -2.657 7.042 12.714 1.00 94.81 184 TYR A N 1
ATOM 1486 C CA . TYR A 1 184 ? -3.009 8.105 13.651 1.00 94.81 184 TYR A CA 1
ATOM 1487 C C . TYR A 1 184 ? -4.522 8.192 13.829 1.00 94.81 184 TYR A C 1
ATOM 1489 O O . TYR A 1 184 ? -5.291 8.129 12.868 1.00 94.81 184 TYR A O 1
ATOM 1497 N N . TYR A 1 185 ? -4.939 8.433 15.070 1.00 93.31 185 TYR A N 1
ATOM 1498 C CA . TYR A 1 185 ? -6.326 8.611 15.486 1.00 93.31 185 TYR A CA 1
ATOM 1499 C C . TYR A 1 185 ? -6.507 10.001 16.129 1.00 93.31 185 TYR A C 1
ATOM 1501 O O . TYR A 1 185 ? -6.583 10.119 17.359 1.00 93.31 185 TYR A O 1
ATOM 1509 N N . PRO A 1 186 ? -6.623 11.082 15.325 1.00 90.12 186 PRO A N 1
ATOM 1510 C CA . PRO A 1 186 ? -6.612 12.459 15.831 1.00 90.12 186 PRO A CA 1
ATOM 1511 C C . PRO A 1 186 ? -7.698 12.786 16.850 1.00 90.12 186 PRO A C 1
ATOM 1513 O O . PRO A 1 186 ? -7.468 13.565 17.769 1.00 90.12 186 PRO A O 1
ATOM 1516 N N . LYS A 1 187 ? -8.869 12.147 16.742 1.00 89.31 187 LYS A N 1
ATOM 1517 C CA . LYS A 1 187 ? -9.989 12.357 17.673 1.00 89.31 187 LYS A CA 1
ATOM 1518 C C . LYS A 1 187 ? -9.643 12.013 19.126 1.00 89.31 187 LYS A C 1
ATOM 1520 O O . LYS A 1 187 ? -10.281 12.538 20.032 1.00 89.31 187 LYS A O 1
ATOM 1525 N N . VAL A 1 188 ? -8.675 11.123 19.342 1.00 91.06 188 VAL A N 1
ATOM 1526 C CA . VAL A 1 188 ? -8.276 10.640 20.674 1.00 91.06 188 VAL A CA 1
ATOM 1527 C C . VAL A 1 188 ? -6.802 10.902 20.993 1.00 91.06 188 VAL A C 1
ATOM 1529 O O . VAL A 1 188 ? -6.354 10.529 22.073 1.00 91.06 188 VAL A O 1
ATOM 1532 N N . ASN A 1 189 ? -6.069 11.576 20.099 1.00 94.56 189 ASN A N 1
ATOM 1533 C CA . ASN A 1 189 ? -4.625 11.815 20.200 1.00 94.56 189 ASN A CA 1
ATOM 1534 C C . ASN A 1 189 ? -3.807 10.529 20.440 1.00 94.56 189 ASN A C 1
ATOM 1536 O O . ASN A 1 189 ? -2.877 10.512 21.249 1.00 94.56 189 ASN A O 1
ATOM 1540 N N . GLU A 1 190 ? -4.178 9.445 19.753 1.00 96.06 190 GLU A N 1
ATOM 1541 C CA . GLU A 1 190 ? -3.475 8.159 19.804 1.00 96.06 190 GLU A CA 1
ATOM 1542 C C . GLU A 1 190 ? -2.873 7.827 18.432 1.00 96.06 190 GLU A C 1
ATOM 1544 O O . GLU A 1 190 ? -3.458 8.145 17.398 1.00 96.06 190 GLU A O 1
ATOM 1549 N N . ALA A 1 191 ? -1.718 7.174 18.422 1.00 96.44 191 ALA A N 1
ATOM 1550 C CA . ALA A 1 191 ? -1.095 6.591 17.244 1.00 96.44 191 ALA A CA 1
ATOM 1551 C C . ALA A 1 191 ? -0.794 5.115 17.515 1.00 96.44 191 ALA A C 1
ATOM 1553 O O . ALA A 1 191 ? -0.289 4.767 18.580 1.00 96.44 191 ALA A O 1
ATOM 1554 N N . GLU A 1 192 ? -1.111 4.252 16.562 1.00 94.94 192 GLU A N 1
ATOM 1555 C CA . GLU A 1 192 ? -0.814 2.825 16.597 1.00 94.94 192 GLU A CA 1
ATOM 1556 C C . GLU A 1 192 ? 0.428 2.543 15.760 1.00 94.94 192 GLU A C 1
ATOM 1558 O O . GLU A 1 192 ? 0.408 2.740 14.548 1.00 94.94 192 GLU A O 1
ATOM 1563 N N . HIS A 1 193 ? 1.486 2.075 16.416 1.00 96.12 193 HIS A N 1
ATOM 1564 C CA . HIS A 1 193 ? 2.712 1.574 15.811 1.00 96.12 193 HIS A CA 1
ATOM 1565 C C . HIS A 1 193 ? 2.573 0.079 15.541 1.00 96.12 193 HIS A C 1
ATOM 1567 O O . HIS A 1 193 ? 2.529 -0.726 16.472 1.00 96.12 193 HIS A O 1
ATOM 1573 N N . ILE A 1 194 ? 2.455 -0.275 14.266 1.00 92.75 194 ILE A N 1
ATOM 1574 C CA . ILE A 1 194 ? 2.207 -1.632 13.789 1.00 92.75 194 ILE A CA 1
ATOM 1575 C C . ILE A 1 194 ? 3.539 -2.382 13.792 1.00 92.75 194 ILE A C 1
ATOM 1577 O O . ILE A 1 194 ? 4.424 -2.086 12.999 1.00 92.75 194 ILE A O 1
ATOM 1581 N N . LEU A 1 195 ? 3.681 -3.353 14.695 1.00 90.31 195 LEU A N 1
ATOM 1582 C CA . LEU A 1 195 ? 4.896 -4.166 14.823 1.00 90.31 195 LEU A CA 1
ATOM 1583 C C . LEU A 1 195 ? 4.809 -5.445 13.980 1.00 90.31 195 LEU A C 1
ATOM 1585 O O . LEU A 1 195 ? 5.818 -6.014 13.577 1.00 90.31 195 LEU A O 1
ATOM 1589 N N . SER A 1 196 ? 3.590 -5.948 13.780 1.00 87.88 196 SER A N 1
ATOM 1590 C CA . SER A 1 196 ? 3.263 -7.082 12.913 1.00 87.88 196 SER A CA 1
ATOM 1591 C C . SER A 1 196 ? 1.756 -7.115 12.650 1.00 87.88 196 SER A C 1
ATOM 1593 O O . SER A 1 196 ? 0.990 -6.414 13.309 1.00 87.88 196 SER A O 1
ATOM 1595 N N . GLU A 1 197 ? 1.295 -8.045 11.810 1.00 80.44 197 GLU A N 1
ATOM 1596 C CA . GLU A 1 197 ? -0.138 -8.354 11.642 1.00 80.44 197 GLU A CA 1
ATOM 1597 C C . GLU A 1 197 ? -0.867 -8.747 12.946 1.00 80.44 197 GLU A C 1
ATOM 1599 O O . GLU A 1 197 ? -2.091 -8.880 12.969 1.00 80.44 197 GLU A O 1
ATOM 1604 N N . SER A 1 198 ? -0.128 -9.023 14.024 1.00 86.12 198 SER A N 1
ATOM 1605 C CA . SER A 1 198 ? -0.676 -9.527 15.285 1.00 86.12 198 SER A CA 1
ATOM 1606 C C . SER A 1 198 ? -0.357 -8.666 16.499 1.00 86.12 198 SER A C 1
ATOM 1608 O O . SER A 1 198 ? -0.823 -8.994 17.586 1.00 86.12 198 SER A O 1
ATOM 1610 N N . ALA A 1 199 ? 0.434 -7.607 16.345 1.00 92.38 199 ALA A N 1
ATOM 1611 C CA . ALA A 1 199 ? 0.909 -6.823 17.472 1.00 92.38 199 ALA A CA 1
ATOM 1612 C C . ALA A 1 199 ? 1.109 -5.364 17.080 1.00 92.38 199 ALA A C 1
ATOM 1614 O O . ALA A 1 199 ? 1.706 -5.067 16.042 1.00 92.38 199 ALA A O 1
ATOM 1615 N N . SER A 1 200 ? 0.671 -4.468 17.952 1.00 94.69 200 SER A N 1
ATOM 1616 C CA . SER A 1 200 ? 0.928 -3.044 17.824 1.00 94.69 200 SER A CA 1
ATOM 1617 C C . SER A 1 200 ? 1.091 -2.387 19.188 1.00 94.69 200 SER A C 1
ATOM 1619 O O . SER A 1 200 ? 0.607 -2.872 20.212 1.00 94.69 200 SER A O 1
ATOM 1621 N N . ASP A 1 201 ? 1.796 -1.266 19.207 1.00 96.69 201 ASP A N 1
ATOM 1622 C CA . ASP A 1 201 ? 1.934 -0.420 20.381 1.00 96.69 201 ASP A CA 1
ATOM 1623 C C . ASP A 1 201 ? 1.151 0.874 20.178 1.00 96.69 201 ASP A C 1
ATOM 1625 O O . ASP A 1 201 ? 1.181 1.467 19.104 1.00 96.69 201 ASP A O 1
ATOM 1629 N N . ILE A 1 202 ? 0.464 1.345 21.218 1.00 97.25 202 ILE A N 1
ATOM 1630 C CA . ILE A 1 202 ? -0.296 2.595 21.160 1.00 97.25 202 ILE A CA 1
ATOM 1631 C C . ILE A 1 202 ? 0.464 3.681 21.903 1.00 97.25 202 ILE A C 1
ATOM 1633 O O . ILE A 1 202 ? 0.794 3.532 23.085 1.00 97.25 202 ILE A O 1
ATOM 1637 N N . TYR A 1 203 ? 0.673 4.799 21.225 1.00 97.69 203 TYR A N 1
ATOM 1638 C CA . TYR A 1 203 ? 1.349 5.977 21.735 1.00 97.69 203 TYR A CA 1
ATOM 1639 C C . TYR A 1 203 ? 0.423 7.191 21.731 1.00 97.69 203 TYR A C 1
ATOM 1641 O O . TYR A 1 203 ? -0.482 7.290 20.909 1.00 97.69 203 TYR A O 1
ATOM 1649 N N . THR A 1 204 ? 0.681 8.162 22.601 1.00 97.62 204 THR A N 1
ATOM 1650 C CA . THR A 1 204 ? 0.311 9.555 22.318 1.00 97.62 204 THR A CA 1
ATOM 1651 C C . THR A 1 204 ? 1.331 10.174 21.369 1.00 97.62 204 THR A C 1
ATOM 1653 O O . THR A 1 204 ? 2.474 9.716 21.294 1.00 97.62 204 THR A O 1
ATOM 1656 N N . TYR A 1 205 ? 0.973 11.257 20.687 1.00 97.25 205 TYR A N 1
ATOM 1657 C CA . TYR A 1 205 ? 1.883 11.968 19.788 1.00 97.25 205 TYR A CA 1
ATOM 1658 C C . TYR A 1 205 ? 1.763 13.494 19.936 1.00 97.25 205 TYR A C 1
ATOM 1660 O O . TYR A 1 205 ? 0.815 13.987 20.554 1.00 97.25 205 TYR A O 1
ATOM 1668 N N . ASP A 1 206 ? 2.773 14.222 19.452 1.00 96.56 206 ASP A N 1
ATOM 1669 C CA . ASP A 1 206 ? 2.829 15.690 19.468 1.00 96.56 206 ASP A CA 1
ATOM 1670 C C . ASP A 1 206 ? 2.299 16.324 18.164 1.00 96.56 206 ASP A C 1
ATOM 1672 O O . ASP A 1 206 ? 1.858 15.639 17.245 1.00 96.56 206 ASP A O 1
ATOM 1676 N N . GLN A 1 207 ? 2.322 17.657 18.067 1.00 94.44 207 GLN A N 1
ATOM 1677 C CA . GLN A 1 207 ? 1.837 18.372 16.876 1.00 94.44 207 GLN A CA 1
ATOM 1678 C C . GLN A 1 207 ? 2.681 18.116 15.612 1.00 94.44 207 GLN A C 1
ATOM 1680 O O . GLN A 1 207 ? 2.184 18.334 14.511 1.00 94.44 207 GLN A O 1
ATOM 1685 N N . ASP A 1 208 ? 3.910 17.615 15.766 1.00 95.12 208 ASP A N 1
ATOM 1686 C CA . ASP A 1 208 ? 4.811 17.233 14.674 1.00 95.12 208 ASP A CA 1
ATOM 1687 C C . ASP A 1 208 ? 4.680 15.736 14.323 1.00 95.12 208 ASP A C 1
ATOM 1689 O O . ASP A 1 208 ? 5.535 15.179 13.631 1.00 95.12 208 ASP A O 1
ATOM 1693 N N . TYR A 1 209 ? 3.624 15.071 14.811 1.00 96.69 209 TYR A N 1
ATOM 1694 C CA . TYR A 1 209 ? 3.350 13.640 14.647 1.00 96.69 209 TYR A CA 1
ATOM 1695 C C . TYR A 1 209 ? 4.362 12.696 15.314 1.00 96.69 209 TYR A C 1
ATOM 1697 O O . TYR A 1 209 ? 4.303 11.481 15.096 1.00 96.69 209 TYR A O 1
ATOM 1705 N N . ARG A 1 210 ? 5.271 13.200 16.155 1.00 96.81 210 ARG A N 1
ATOM 1706 C CA . ARG A 1 210 ? 6.264 12.360 16.836 1.00 96.81 210 ARG A CA 1
ATOM 1707 C C . ARG A 1 210 ? 5.606 11.592 17.971 1.00 96.81 210 ARG A C 1
ATOM 1709 O O . ARG A 1 210 ? 4.833 12.154 18.747 1.00 96.81 210 ARG A O 1
ATOM 1716 N N . LEU A 1 211 ? 5.942 10.310 18.093 1.00 96.81 211 LEU A N 1
ATOM 1717 C CA . LEU A 1 211 ? 5.469 9.481 19.200 1.00 96.81 211 LEU A CA 1
ATOM 1718 C C . LEU A 1 211 ? 6.086 9.985 20.510 1.00 96.81 211 LEU A C 1
ATOM 1720 O O . LEU A 1 211 ? 7.286 10.234 20.579 1.00 96.81 211 LEU A O 1
ATOM 1724 N N . THR A 1 212 ? 5.267 10.140 21.549 1.00 96.38 212 THR A N 1
ATOM 1725 C CA . THR A 1 212 ? 5.689 10.743 22.827 1.00 96.38 212 THR A CA 1
ATOM 1726 C C . THR A 1 212 ? 5.700 9.729 23.962 1.00 96.38 212 THR A C 1
ATOM 1728 O O . THR A 1 212 ? 6.746 9.478 24.555 1.00 96.38 212 THR A O 1
ATOM 1731 N N . GLN A 1 213 ? 4.560 9.109 24.267 1.00 96.44 213 GLN A N 1
ATOM 1732 C CA . GLN A 1 213 ? 4.435 8.164 25.374 1.00 96.44 213 GLN A CA 1
ATOM 1733 C C . GLN A 1 213 ? 3.696 6.911 24.924 1.00 96.44 213 GLN A C 1
ATOM 1735 O O . GLN A 1 213 ? 2.568 7.008 24.451 1.00 96.44 213 GLN A O 1
ATOM 1740 N N . LYS A 1 214 ? 4.288 5.730 25.148 1.00 97.12 214 LYS A N 1
ATOM 1741 C CA . LYS A 1 214 ? 3.577 4.451 25.023 1.00 97.12 214 LYS A CA 1
ATOM 1742 C C . LYS A 1 214 ? 2.529 4.357 26.130 1.00 97.12 214 LYS A C 1
ATOM 1744 O O . LYS A 1 214 ? 2.869 4.408 27.313 1.00 97.12 214 LYS A O 1
ATOM 1749 N N . ILE A 1 215 ? 1.264 4.224 25.753 1.00 97.81 215 ILE A N 1
ATOM 1750 C CA . ILE A 1 215 ? 0.129 4.165 26.681 1.00 97.81 215 ILE A CA 1
ATOM 1751 C C . ILE A 1 215 ? -0.546 2.798 26.712 1.00 97.81 215 ILE A C 1
ATOM 1753 O O . ILE A 1 215 ? -1.186 2.469 27.710 1.00 97.81 215 ILE A O 1
ATOM 1757 N N . ALA A 1 216 ? -0.413 2.001 25.654 1.00 97.12 216 ALA A N 1
ATOM 1758 C CA . ALA A 1 216 ? -0.997 0.671 25.579 1.00 97.12 216 ALA A CA 1
ATOM 1759 C C . ALA A 1 216 ? -0.225 -0.229 24.604 1.00 97.12 216 ALA A C 1
ATOM 1761 O O . ALA A 1 216 ? 0.631 0.234 23.851 1.00 97.12 216 ALA A O 1
ATOM 1762 N N . GLN A 1 217 ? -0.540 -1.517 24.641 1.00 97.06 217 GLN A N 1
ATOM 1763 C CA . GLN A 1 217 ? -0.117 -2.514 23.662 1.00 97.06 217 GLN A CA 1
ATOM 1764 C C . GLN A 1 217 ? -1.349 -3.300 23.228 1.00 97.06 217 GLN A C 1
ATOM 1766 O O . GLN A 1 217 ? -2.223 -3.566 24.055 1.00 97.06 217 GLN A O 1
ATOM 1771 N N . VAL A 1 218 ? -1.413 -3.662 21.954 1.00 96.06 218 VAL A N 1
ATOM 1772 C CA . VAL A 1 218 ? -2.464 -4.485 21.365 1.00 96.06 218 VAL A CA 1
ATOM 1773 C C . VAL A 1 218 ? -1.841 -5.772 20.841 1.00 96.06 218 VAL A C 1
ATOM 1775 O O . VAL A 1 218 ? -0.828 -5.742 20.147 1.00 96.06 218 VAL A O 1
ATOM 1778 N N . GLN A 1 219 ? -2.446 -6.907 21.175 1.00 96.50 219 GLN A N 1
ATOM 1779 C CA . GLN A 1 219 ? -2.016 -8.221 20.709 1.00 96.50 219 GLN A CA 1
ATOM 1780 C C . GLN A 1 219 ? -3.222 -9.004 20.200 1.0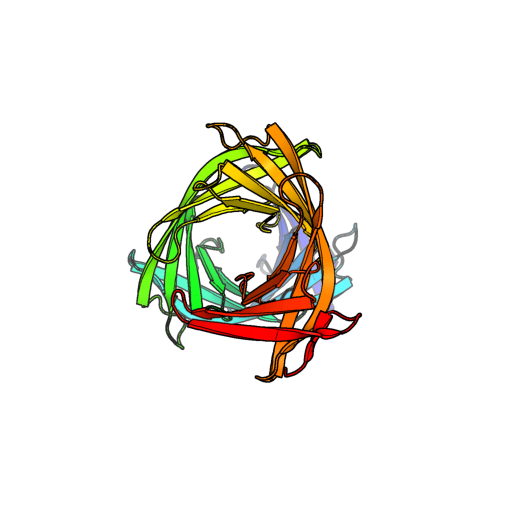0 96.50 219 GLN A C 1
ATOM 1782 O O . GLN A 1 219 ? -4.265 -9.041 20.850 1.00 96.50 219 GLN A O 1
ATOM 1787 N N . ARG A 1 220 ? -3.080 -9.684 19.063 1.00 94.44 220 ARG A N 1
ATOM 1788 C CA . ARG A 1 220 ? -4.065 -10.667 18.615 1.00 94.44 220 ARG A CA 1
ATOM 1789 C C . ARG A 1 220 ? -4.009 -11.885 19.528 1.00 94.4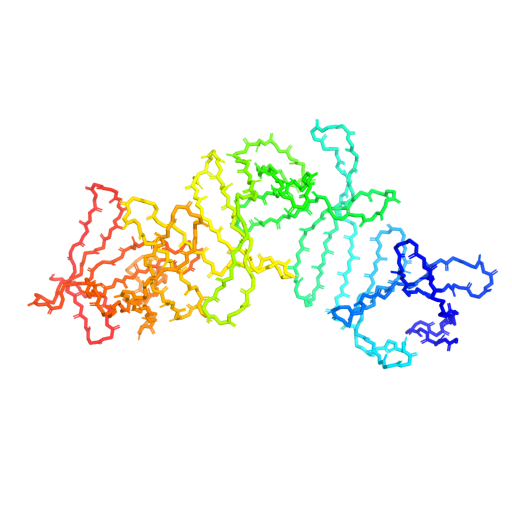4 220 ARG A C 1
ATOM 1791 O O . ARG A 1 220 ? -2.984 -12.562 19.586 1.00 94.44 220 ARG A O 1
ATOM 1798 N N . VAL A 1 221 ? -5.122 -12.166 20.197 1.00 94.94 221 VAL A N 1
ATOM 1799 C CA . VAL A 1 221 ? -5.274 -13.284 21.140 1.00 94.94 221 VAL A CA 1
ATOM 1800 C C . VAL A 1 221 ? -6.057 -14.450 20.547 1.00 94.94 221 VAL A C 1
ATOM 1802 O O . VAL A 1 221 ? -5.851 -15.587 20.956 1.00 94.94 221 VAL A O 1
ATOM 1805 N N . ALA A 1 222 ? -6.909 -14.198 19.550 1.00 93.81 222 ALA A N 1
ATOM 1806 C CA . ALA A 1 222 ? -7.626 -15.249 18.836 1.00 93.81 222 ALA A CA 1
ATOM 1807 C C . ALA A 1 222 ? -7.982 -14.824 17.407 1.00 93.81 222 ALA A C 1
ATOM 1809 O O . ALA A 1 222 ? -7.936 -13.647 17.044 1.00 93.81 222 ALA A O 1
ATOM 1810 N N . ARG A 1 223 ? -8.368 -15.809 16.597 1.00 94.19 223 ARG A N 1
ATOM 1811 C CA . ARG A 1 223 ? -9.086 -15.613 15.338 1.00 94.19 223 ARG A CA 1
ATOM 1812 C C . ARG A 1 223 ? -10.360 -16.441 15.412 1.00 94.19 223 ARG A C 1
ATOM 1814 O O . ARG A 1 223 ? -10.289 -17.628 15.729 1.00 94.19 223 ARG A O 1
ATOM 1821 N N . ILE A 1 224 ? -11.500 -15.816 15.153 1.00 94.12 224 ILE A N 1
ATOM 1822 C CA . ILE A 1 224 ? -12.816 -16.446 15.282 1.00 94.12 224 ILE A CA 1
ATOM 1823 C C . ILE A 1 224 ? -13.594 -16.351 13.9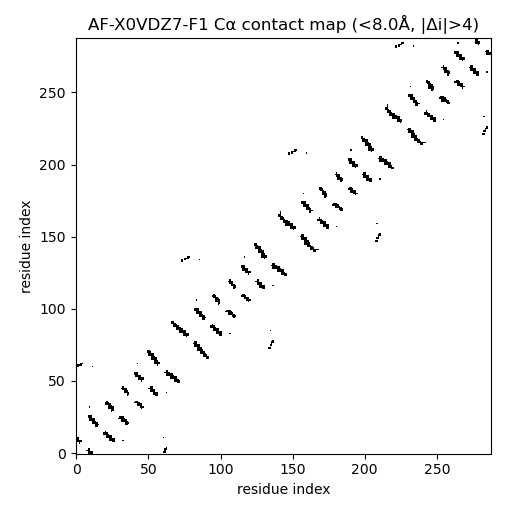74 1.00 94.12 224 ILE A C 1
ATOM 1825 O O . ILE A 1 224 ? -13.298 -15.518 13.120 1.00 94.12 224 ILE A O 1
ATOM 1829 N N . THR A 1 225 ? -14.596 -17.214 13.838 1.00 93.50 225 THR A N 1
ATOM 1830 C CA . THR A 1 225 ? -15.602 -17.150 12.775 1.00 93.50 225 THR A CA 1
ATOM 1831 C C . THR A 1 225 ? -16.890 -16.600 13.371 1.00 93.50 225 THR A C 1
ATOM 1833 O O . THR A 1 225 ? -17.332 -17.081 14.417 1.00 93.50 225 THR A O 1
ATOM 1836 N N . LEU A 1 226 ? -17.450 -15.575 12.740 1.00 89.19 226 LEU A N 1
ATOM 1837 C CA . LEU A 1 226 ? -18.708 -14.955 13.131 1.00 89.19 226 LEU A CA 1
ATOM 1838 C C . LEU A 1 226 ? -19.907 -15.755 12.588 1.00 89.19 226 LEU A C 1
ATOM 1840 O O . LEU A 1 226 ? -19.730 -16.623 11.731 1.00 89.19 226 LEU A O 1
ATOM 1844 N N . PRO A 1 227 ? -21.135 -15.506 13.085 1.00 85.19 227 PRO A N 1
ATOM 1845 C CA . PRO A 1 227 ? -22.334 -16.217 12.631 1.00 85.19 227 PRO A CA 1
ATOM 1846 C C . PRO A 1 227 ? -22.634 -16.084 11.132 1.00 85.19 227 PRO A C 1
ATOM 1848 O O . PRO A 1 227 ? -23.296 -16.951 10.571 1.00 85.19 227 PRO A O 1
ATOM 1851 N N . ASP A 1 228 ? -22.154 -15.019 10.491 1.00 86.06 228 ASP A N 1
ATOM 1852 C CA . ASP A 1 228 ? -22.252 -14.781 9.046 1.00 86.06 228 ASP A CA 1
ATOM 1853 C C . ASP A 1 228 ? -21.093 -15.411 8.246 1.00 86.06 228 ASP A C 1
ATOM 1855 O O . ASP A 1 228 ? -20.901 -15.095 7.075 1.00 86.06 228 ASP A O 1
ATOM 1859 N N . GLU A 1 229 ? -20.318 -16.296 8.883 1.00 87.38 229 GLU A N 1
ATOM 1860 C CA . GLU A 1 229 ? -19.138 -16.988 8.348 1.00 87.38 229 GLU A CA 1
ATOM 1861 C C . GLU A 1 229 ? -17.923 -16.089 8.064 1.00 87.38 229 GLU A C 1
ATOM 1863 O O . GLU A 1 229 ? -16.859 -16.583 7.665 1.00 87.38 229 GLU A O 1
ATOM 1868 N N . SER A 1 230 ? -18.019 -14.786 8.344 1.00 89.38 230 SER A N 1
ATOM 1869 C CA . SER A 1 230 ? -16.873 -13.885 8.263 1.00 89.38 230 SER A CA 1
ATOM 1870 C C . SER A 1 230 ? -15.838 -14.205 9.351 1.00 89.38 230 SER A C 1
ATOM 1872 O O . SER A 1 230 ? -16.121 -14.835 10.375 1.00 89.38 230 SER A O 1
ATOM 1874 N N . GLN A 1 231 ? -14.583 -13.828 9.112 1.00 93.31 231 GLN A N 1
ATOM 1875 C CA . GLN A 1 231 ? -13.495 -14.032 10.070 1.00 93.31 231 GLN A CA 1
ATOM 1876 C C . GLN A 1 231 ? -13.236 -12.740 10.837 1.00 93.31 231 GLN A C 1
ATOM 1878 O O . GLN A 1 231 ? -13.239 -11.672 10.240 1.00 93.31 231 GLN A O 1
ATOM 1883 N N . ALA A 1 232 ? -12.907 -12.846 12.124 1.00 93.75 232 ALA A N 1
ATOM 1884 C CA . ALA A 1 232 ? -12.511 -11.710 12.949 1.00 93.75 232 ALA A CA 1
ATOM 1885 C C . ALA A 1 232 ? -11.210 -12.002 13.705 1.00 93.75 232 ALA A C 1
ATOM 1887 O O . ALA A 1 232 ? -11.007 -13.107 14.218 1.00 93.75 232 ALA A O 1
ATOM 1888 N N . ASN A 1 233 ? -10.333 -11.003 13.806 1.00 93.62 233 ASN A N 1
ATOM 1889 C CA . ASN A 1 233 ? -9.155 -11.059 14.669 1.00 93.62 233 ASN A CA 1
ATOM 1890 C C . ASN A 1 233 ? -9.511 -10.460 16.029 1.00 93.62 233 ASN A C 1
ATOM 1892 O O . ASN A 1 233 ? -9.783 -9.266 16.113 1.00 93.62 233 ASN A O 1
ATOM 1896 N N . VAL A 1 234 ? -9.489 -11.271 17.088 1.00 94.88 234 VAL A N 1
ATOM 1897 C CA . VAL A 1 234 ? -9.716 -10.807 18.461 1.00 94.88 234 VAL A CA 1
ATOM 1898 C C . VAL A 1 234 ? -8.417 -10.235 19.004 1.00 94.88 234 VAL A C 1
ATOM 1900 O O . VAL A 1 234 ? -7.388 -10.916 19.039 1.00 94.88 234 VAL A O 1
ATOM 1903 N N . LEU A 1 235 ? -8.476 -8.981 19.426 1.00 95.06 235 LEU A N 1
ATOM 1904 C CA . LEU A 1 235 ? -7.370 -8.176 19.904 1.00 95.06 235 LEU A CA 1
ATOM 1905 C C . LEU A 1 235 ? -7.573 -7.830 21.382 1.00 95.06 235 LEU A C 1
ATOM 1907 O O . LEU A 1 235 ? -8.643 -7.379 21.794 1.00 95.06 235 LEU A O 1
ATOM 1911 N N . GLU A 1 236 ? -6.525 -7.995 22.179 1.00 95.75 236 GLU A N 1
ATOM 1912 C CA . GLU A 1 236 ? -6.463 -7.532 23.560 1.00 95.75 236 GLU A CA 1
ATOM 1913 C C . GLU A 1 236 ? -5.597 -6.277 23.640 1.00 95.75 236 GLU A C 1
ATOM 1915 O O . GLU A 1 236 ? -4.418 -6.300 23.287 1.00 95.75 236 GLU A O 1
ATOM 1920 N N . ARG A 1 237 ? -6.181 -5.181 24.135 1.00 95.56 237 ARG A N 1
ATOM 1921 C CA . ARG A 1 237 ? -5.463 -3.963 24.515 1.00 95.56 237 ARG A CA 1
ATOM 1922 C C . ARG A 1 237 ? -5.140 -4.012 26.003 1.00 95.56 237 ARG A C 1
ATOM 1924 O O . ARG A 1 237 ? -6.050 -4.052 26.832 1.00 95.56 237 ARG A O 1
ATOM 1931 N N . THR A 1 238 ? -3.862 -3.907 26.342 1.00 96.19 238 THR A N 1
ATOM 1932 C CA . THR A 1 238 ? -3.360 -3.765 27.718 1.00 96.19 238 THR A CA 1
ATOM 1933 C C . THR A 1 238 ? -2.822 -2.351 27.961 1.00 96.19 238 THR A C 1
ATOM 1935 O O . THR A 1 238 ? -2.577 -1.604 27.017 1.00 96.19 238 THR A O 1
ATOM 1938 N N . GLY A 1 239 ? -2.652 -1.945 29.224 1.00 95.56 239 GLY A N 1
ATOM 1939 C CA . GLY A 1 239 ? -2.212 -0.591 29.591 1.00 95.56 239 GLY A CA 1
ATOM 1940 C C . GLY A 1 239 ? -3.382 0.362 29.847 1.00 95.56 239 GLY A C 1
ATOM 1941 O O . GLY A 1 239 ? -4.305 0.028 30.590 1.00 95.56 239 GLY A O 1
ATOM 1942 N N . GLN A 1 240 ? -3.348 1.569 29.279 1.00 93.12 240 GLN A N 1
ATOM 1943 C CA . GLN A 1 240 ? -4.440 2.533 29.420 1.00 93.12 240 GLN A CA 1
ATOM 1944 C C . GLN A 1 240 ? -5.682 2.090 28.634 1.00 93.12 240 GLN A C 1
ATOM 1946 O O . GLN A 1 240 ? -5.600 1.785 27.441 1.00 93.12 240 GLN A O 1
ATOM 1951 N N . LYS A 1 241 ? -6.843 2.136 29.308 1.00 90.31 241 LYS A N 1
ATOM 1952 C CA . LYS A 1 241 ? -8.157 1.696 28.796 1.00 90.31 241 LYS A CA 1
ATOM 1953 C C . LYS A 1 241 ? -8.115 0.247 28.270 1.00 90.31 241 LYS A C 1
ATOM 1955 O O . LYS A 1 241 ? -8.345 0.028 27.079 1.00 90.31 241 LYS A O 1
ATOM 1960 N N . PRO A 1 242 ? -7.800 -0.736 29.134 1.00 93.75 242 PRO A N 1
ATOM 1961 C CA . PRO A 1 242 ? -7.694 -2.120 28.707 1.00 93.75 242 PRO A CA 1
ATOM 1962 C C . PRO A 1 242 ? -9.060 -2.646 28.267 1.00 93.75 242 PRO A C 1
ATOM 1964 O O . PRO A 1 242 ? -10.073 -2.385 28.924 1.00 93.75 242 PRO A O 1
ATOM 1967 N N . ARG A 1 243 ? -9.088 -3.364 27.147 1.00 95.00 243 ARG A N 1
ATOM 1968 C CA . ARG A 1 243 ? -10.305 -3.969 26.592 1.00 95.00 243 ARG A CA 1
ATOM 1969 C C . ARG A 1 243 ? -9.957 -5.074 25.605 1.00 95.00 243 ARG A C 1
ATOM 1971 O O . ARG A 1 243 ? -8.857 -5.087 25.060 1.00 95.00 243 ARG A O 1
ATOM 1978 N N . VAL A 1 244 ? -10.933 -5.930 25.330 1.00 95.19 244 VAL A N 1
ATOM 1979 C CA . VAL A 1 244 ? -10.865 -6.922 24.256 1.00 95.19 244 VAL A CA 1
ATOM 1980 C C . VAL A 1 244 ? -11.914 -6.564 23.207 1.00 95.19 244 VAL A C 1
ATOM 1982 O O . VAL A 1 244 ? -13.038 -6.185 23.542 1.00 95.19 244 VAL A O 1
ATOM 1985 N N . PHE A 1 245 ? -11.531 -6.619 21.941 1.00 95.12 245 PHE A N 1
ATOM 1986 C CA . PHE A 1 245 ? -12.366 -6.266 20.793 1.00 95.12 245 PHE A CA 1
ATOM 1987 C C . PHE A 1 245 ? -11.977 -7.145 19.604 1.00 95.12 245 PHE A C 1
ATOM 1989 O O . PHE A 1 245 ? -10.925 -7.774 19.645 1.00 95.12 245 PHE A O 1
ATOM 1996 N N . ALA A 1 246 ? -12.798 -7.233 18.561 1.00 93.81 246 ALA A N 1
ATOM 1997 C CA . ALA A 1 246 ? -12.394 -7.887 17.319 1.00 93.81 246 ALA A CA 1
ATOM 1998 C C . ALA A 1 246 ? -12.514 -6.943 16.132 1.00 93.81 246 ALA A C 1
ATOM 2000 O O . ALA A 1 246 ? -13.400 -6.087 16.100 1.00 93.81 246 ALA A O 1
ATOM 2001 N N . VAL A 1 247 ? -11.616 -7.129 15.169 1.00 91.25 247 VAL A N 1
ATOM 2002 C CA . VAL A 1 247 ? -11.579 -6.365 13.924 1.00 91.25 247 VAL A CA 1
ATOM 2003 C C . VAL A 1 247 ? -11.736 -7.271 12.710 1.00 91.25 247 VAL A C 1
ATOM 2005 O O . VAL A 1 247 ? -11.307 -8.433 12.736 1.00 91.25 247 VAL A O 1
ATOM 2008 N N . GLU A 1 248 ? -12.307 -6.729 11.639 1.00 88.94 248 GLU A N 1
ATOM 2009 C CA . GLU A 1 248 ? -12.300 -7.370 10.328 1.00 88.94 248 GLU A CA 1
ATOM 2010 C C . GLU A 1 248 ? -10.847 -7.448 9.805 1.00 88.94 248 GLU A C 1
ATOM 2012 O O . GLU A 1 248 ? -10.158 -6.425 9.766 1.00 88.94 248 GLU A O 1
ATOM 2017 N N . PRO A 1 249 ? -10.336 -8.633 9.416 1.00 80.19 249 PRO A N 1
ATOM 2018 C CA . PRO A 1 249 ? -8.933 -8.809 9.045 1.00 80.19 249 PRO A CA 1
ATOM 2019 C C . PRO A 1 249 ? -8.462 -7.937 7.878 1.00 80.19 249 PRO A C 1
ATOM 2021 O O . PRO A 1 249 ? -7.301 -7.538 7.869 1.00 80.19 249 PRO A O 1
ATOM 2024 N N . ASP A 1 250 ? -9.338 -7.660 6.909 1.00 75.12 250 ASP A N 1
ATOM 2025 C CA . ASP A 1 250 ? -8.965 -6.968 5.671 1.00 75.12 250 ASP A CA 1
ATOM 2026 C C . ASP A 1 250 ? -9.044 -5.439 5.785 1.00 75.12 250 ASP A C 1
ATOM 2028 O O . ASP A 1 250 ? -8.274 -4.733 5.132 1.00 75.12 250 ASP A O 1
ATOM 2032 N N . THR A 1 251 ? -9.951 -4.912 6.612 1.00 73.88 251 THR A N 1
ATOM 2033 C CA . THR A 1 251 ? -10.163 -3.461 6.764 1.00 73.88 251 THR A CA 1
ATOM 2034 C C . THR A 1 251 ? -9.625 -2.909 8.081 1.00 73.88 251 THR A C 1
ATOM 2036 O O . THR A 1 251 ? -9.337 -1.715 8.170 1.00 73.88 251 THR A O 1
ATOM 2039 N N . GLY A 1 252 ? -9.476 -3.757 9.103 1.00 77.38 252 GLY A N 1
ATOM 2040 C CA . GLY A 1 252 ? -9.151 -3.351 10.469 1.00 77.38 252 GLY A CA 1
ATOM 2041 C C . GLY A 1 252 ? -10.309 -2.673 11.209 1.00 77.38 252 GLY A C 1
ATOM 2042 O O . GLY A 1 252 ? -10.096 -2.162 12.308 1.00 77.38 252 GLY A O 1
ATOM 2043 N N . GLU A 1 253 ? -11.515 -2.646 10.636 1.00 82.00 253 GLU A N 1
ATOM 2044 C CA . GLU A 1 253 ? -12.696 -2.064 11.276 1.00 82.00 253 GLU A CA 1
ATOM 2045 C C . GLU A 1 253 ? -13.103 -2.875 12.514 1.00 82.00 253 GLU A C 1
ATOM 2047 O O . GLU A 1 253 ? -13.133 -4.103 12.476 1.00 82.00 253 GLU A O 1
ATOM 2052 N N . GLU A 1 254 ? -13.397 -2.200 13.630 1.00 89.94 254 GLU A N 1
ATOM 2053 C CA . GLU A 1 254 ? -13.867 -2.846 14.860 1.00 89.94 254 GLU A CA 1
ATOM 2054 C C . GLU A 1 254 ? -15.311 -3.318 14.695 1.00 89.94 254 GLU A C 1
ATOM 2056 O O . GLU A 1 254 ? -16.225 -2.505 14.581 1.00 89.94 254 GLU A O 1
ATOM 2061 N N . ILE A 1 255 ? -15.504 -4.633 14.757 1.00 93.56 255 ILE A N 1
ATOM 2062 C CA . ILE A 1 255 ? -16.803 -5.289 14.574 1.00 93.56 255 ILE A CA 1
ATOM 2063 C C . ILE A 1 255 ? -17.319 -5.937 15.861 1.00 93.56 255 ILE A C 1
ATOM 2065 O O . ILE A 1 255 ? -18.514 -6.168 15.993 1.00 93.56 255 ILE A O 1
ATOM 2069 N N . LEU A 1 256 ? -16.460 -6.196 16.854 1.00 94.94 256 LEU A N 1
ATOM 2070 C CA . LEU A 1 256 ? -16.885 -6.733 18.152 1.00 94.94 256 LEU A CA 1
ATOM 2071 C C . LEU A 1 256 ? -16.271 -5.988 19.328 1.00 94.94 256 LEU A C 1
ATOM 2073 O O . LEU A 1 256 ? -15.080 -5.680 19.322 1.00 94.94 256 LEU A O 1
ATOM 2077 N N . ARG A 1 257 ? -17.048 -5.828 20.401 1.00 95.56 257 ARG A N 1
ATOM 2078 C CA . ARG A 1 257 ? -16.560 -5.423 21.729 1.00 95.56 257 ARG A CA 1
ATOM 2079 C C . ARG A 1 257 ? -16.891 -6.482 22.758 1.00 95.56 257 ARG A C 1
ATOM 2081 O O . ARG A 1 257 ? -18.045 -6.868 22.884 1.00 95.56 257 ARG A O 1
ATOM 2088 N N . TYR A 1 258 ? -15.904 -6.896 23.542 1.00 95.56 258 TYR A N 1
ATOM 2089 C CA . TYR A 1 258 ? -16.107 -7.860 24.619 1.00 95.56 258 TYR A CA 1
ATOM 2090 C C . TYR A 1 258 ? -16.212 -7.154 25.970 1.00 95.56 258 TYR A C 1
ATOM 2092 O O . TYR A 1 258 ? -15.437 -6.245 26.288 1.00 95.56 258 TYR A O 1
ATOM 2100 N N . TYR A 1 259 ? -17.126 -7.640 26.807 1.00 95.00 259 TYR A N 1
ATOM 2101 C CA . TYR A 1 259 ? -17.369 -7.183 28.171 1.00 95.00 259 TYR A CA 1
ATOM 2102 C C . TYR A 1 259 ? -17.156 -8.338 29.169 1.00 95.00 259 TYR A C 1
ATOM 2104 O O . TYR A 1 259 ? -18.123 -8.922 29.669 1.00 95.00 259 TYR A O 1
ATOM 2112 N N . PRO A 1 260 ? -15.897 -8.648 29.547 1.00 90.75 260 PRO A N 1
ATOM 2113 C CA . PRO A 1 260 ? -15.575 -9.824 30.365 1.00 90.75 260 PRO A CA 1
ATOM 2114 C C . PRO A 1 260 ? -16.264 -9.904 31.722 1.00 90.75 260 PRO A C 1
ATOM 2116 O O . PRO A 1 260 ? -16.491 -10.992 32.238 1.00 90.75 260 PRO A O 1
ATOM 2119 N N . LYS A 1 261 ? -16.643 -8.762 32.303 1.00 91.56 261 LYS A N 1
ATOM 2120 C CA . LYS A 1 261 ? -17.329 -8.725 33.602 1.00 91.56 261 LYS A CA 1
ATOM 2121 C C . LYS A 1 261 ? -18.738 -9.317 33.566 1.00 91.56 261 LYS A C 1
ATOM 2123 O O . LYS A 1 261 ? -19.235 -9.714 34.614 1.00 91.56 261 LYS A O 1
ATOM 2128 N N . VAL A 1 262 ? -19.376 -9.330 32.397 1.00 92.81 262 VAL A N 1
ATOM 2129 C CA . VAL A 1 262 ? -20.753 -9.811 32.208 1.00 92.81 262 VAL A CA 1
ATOM 2130 C C . VAL A 1 262 ? -20.843 -10.971 31.212 1.00 92.81 262 VAL A C 1
ATOM 2132 O O . VAL A 1 262 ? -21.932 -11.479 30.986 1.00 92.81 262 VAL A O 1
ATOM 2135 N N . ASN A 1 263 ? -19.706 -11.429 30.671 1.00 93.44 263 ASN A N 1
ATOM 2136 C CA . ASN A 1 263 ? -19.621 -12.453 29.626 1.00 93.44 263 ASN A CA 1
ATOM 2137 C C . ASN A 1 263 ? -20.489 -12.140 28.395 1.00 93.44 263 ASN A C 1
ATOM 2139 O O . ASN A 1 263 ? -21.141 -13.027 27.846 1.00 93.44 263 ASN A O 1
ATOM 2143 N N . GLU A 1 264 ? -20.511 -10.871 27.983 1.00 95.38 264 GLU A N 1
ATOM 2144 C CA . GLU A 1 264 ? -21.252 -10.415 26.805 1.00 95.38 264 GLU A CA 1
ATOM 2145 C C . GLU A 1 264 ? -20.298 -9.840 25.755 1.00 95.38 264 GLU A C 1
ATOM 2147 O O . GLU A 1 264 ? -19.275 -9.239 26.092 1.00 95.38 264 GLU A O 1
ATOM 2152 N N . ALA A 1 265 ? -20.638 -10.019 24.485 1.00 94.38 265 ALA A N 1
ATOM 2153 C CA . ALA A 1 265 ? -19.985 -9.389 23.352 1.00 94.38 265 ALA A CA 1
ATOM 2154 C C . ALA A 1 265 ? -21.026 -8.623 22.528 1.00 94.38 265 ALA A C 1
ATOM 2156 O O . ALA A 1 265 ? -22.078 -9.167 22.196 1.00 94.38 265 ALA A O 1
ATOM 2157 N N . GLU A 1 266 ? -20.731 -7.366 22.209 1.00 94.06 266 GLU A N 1
ATOM 2158 C CA . GLU A 1 266 ? -21.515 -6.543 21.290 1.00 94.06 266 GLU A CA 1
ATOM 2159 C C . GLU A 1 266 ? -20.965 -6.715 19.875 1.00 94.06 266 GLU A C 1
ATOM 2161 O O . GLU A 1 266 ? -19.824 -6.328 19.616 1.00 94.06 266 GLU A O 1
ATOM 2166 N N . HIS A 1 267 ? -21.775 -7.275 18.976 1.00 93.06 267 HIS A N 1
ATOM 2167 C CA . HIS A 1 267 ? -21.518 -7.332 17.539 1.00 93.06 267 HIS A CA 1
ATOM 2168 C C . HIS A 1 267 ? -22.056 -6.069 16.880 1.00 93.06 267 HIS A C 1
ATOM 2170 O O . HIS A 1 267 ? -23.265 -5.844 16.846 1.00 93.06 267 HIS A O 1
ATOM 2176 N N . ILE A 1 268 ? -21.148 -5.229 16.396 1.00 91.25 268 ILE A N 1
ATOM 2177 C CA . ILE A 1 268 ? -21.442 -3.934 15.791 1.00 91.25 268 ILE A CA 1
ATOM 2178 C C . ILE A 1 268 ? -21.800 -4.176 14.325 1.00 91.25 268 ILE A C 1
ATOM 2180 O O . ILE A 1 268 ? -20.937 -4.502 13.519 1.00 91.25 268 ILE A O 1
ATOM 2184 N N . LEU A 1 269 ? -23.079 -4.014 13.985 1.00 83.56 269 LEU A N 1
ATOM 2185 C CA . LEU A 1 269 ? -23.583 -4.201 12.620 1.00 83.56 269 LEU A CA 1
ATOM 2186 C C . LEU A 1 269 ? -23.598 -2.880 11.837 1.00 83.56 269 LEU A C 1
ATOM 2188 O O . LEU A 1 269 ? -23.515 -2.866 10.612 1.00 83.56 269 LEU A O 1
ATOM 2192 N N . SER A 1 270 ? -23.765 -1.760 12.543 1.00 83.25 270 SER A N 1
ATOM 2193 C CA . SER A 1 270 ? -23.683 -0.398 12.007 1.00 83.25 270 SER A CA 1
ATOM 2194 C C . SER A 1 270 ? -23.539 0.617 13.148 1.00 83.25 270 SER A C 1
ATOM 2196 O O . SER A 1 270 ? -23.556 0.248 14.321 1.00 83.25 270 SER A O 1
ATOM 2198 N N . GLU A 1 271 ? -23.483 1.915 12.829 1.00 78.25 271 GLU A N 1
ATOM 2199 C CA . GLU A 1 271 ? -23.477 2.985 13.841 1.00 78.25 271 GLU A CA 1
ATOM 2200 C C . GLU A 1 271 ? -24.703 2.972 14.775 1.00 78.25 271 GLU A C 1
ATOM 2202 O O . GLU A 1 271 ? -24.639 3.520 15.876 1.00 78.25 271 GLU A O 1
ATOM 2207 N N . SER A 1 272 ? -25.823 2.376 14.352 1.00 83.69 272 SER A N 1
ATOM 2208 C CA . SER A 1 272 ? -27.093 2.384 15.091 1.00 83.69 272 SER A CA 1
ATOM 2209 C C . SER A 1 272 ? -27.669 0.997 15.377 1.00 83.69 272 SER A C 1
ATOM 2211 O O . SER A 1 272 ? -28.757 0.904 15.948 1.00 83.69 272 SER A O 1
ATOM 2213 N N . ALA A 1 273 ? -26.960 -0.073 15.010 1.00 88.62 273 ALA A N 1
ATOM 2214 C CA . ALA A 1 273 ? -27.412 -1.442 15.217 1.00 88.62 273 ALA A CA 1
ATOM 2215 C C . ALA A 1 273 ? -26.287 -2.312 15.772 1.00 88.62 273 ALA A C 1
ATOM 2217 O O . ALA A 1 273 ? -25.190 -2.363 15.209 1.00 88.62 273 ALA A O 1
ATOM 2218 N N . SER A 1 274 ? -26.597 -3.030 16.845 1.00 91.06 274 SER A N 1
ATOM 2219 C CA . SER A 1 274 ? -25.740 -4.064 17.397 1.00 91.06 274 SER A CA 1
ATOM 2220 C C . SER A 1 274 ? -26.562 -5.201 17.992 1.00 91.06 274 SER A C 1
ATOM 2222 O O . SER A 1 274 ? -27.697 -5.007 18.432 1.00 91.06 274 SER A O 1
ATOM 2224 N N . ASP A 1 275 ? -25.963 -6.386 17.997 1.00 92.00 275 ASP A N 1
ATOM 2225 C CA . ASP A 1 275 ? -26.488 -7.578 18.654 1.00 92.00 275 ASP A CA 1
ATOM 2226 C C . ASP A 1 275 ? -25.623 -7.915 19.871 1.00 92.00 275 ASP A C 1
ATOM 2228 O O . ASP A 1 275 ? -24.409 -7.705 19.864 1.00 92.00 275 ASP A O 1
ATOM 2232 N N . ILE A 1 276 ? -26.235 -8.485 20.910 1.00 93.25 276 ILE A N 1
ATOM 2233 C CA . ILE A 1 276 ? -25.525 -8.934 22.111 1.00 93.25 276 ILE A CA 1
ATOM 2234 C C . ILE A 1 276 ? -25.498 -10.461 22.153 1.00 93.25 276 ILE A C 1
ATOM 2236 O O . ILE A 1 276 ? -26.543 -11.111 22.144 1.00 93.25 276 ILE A O 1
ATOM 2240 N N . TYR A 1 277 ? -24.297 -11.018 22.270 1.00 93.25 277 TYR A N 1
ATOM 2241 C CA . TYR A 1 277 ? -24.036 -12.450 22.392 1.00 93.25 277 TYR A CA 1
ATOM 2242 C C . TYR A 1 277 ? -23.370 -12.754 23.731 1.00 93.25 277 TYR A C 1
ATOM 2244 O O . TYR A 1 277 ? -22.723 -11.887 24.318 1.00 93.25 277 TYR A O 1
ATOM 2252 N N . THR A 1 278 ? -23.464 -13.995 24.199 1.00 94.31 278 THR A N 1
ATOM 2253 C CA . THR A 1 278 ? -22.479 -14.523 25.151 1.00 94.31 278 THR A CA 1
ATOM 2254 C C . THR A 1 278 ? -21.276 -15.064 24.384 1.00 94.31 278 THR A C 1
ATOM 2256 O O . THR A 1 278 ? -21.321 -15.200 23.162 1.00 94.31 278 THR A O 1
ATOM 2259 N N . TYR A 1 279 ? -20.179 -15.401 25.057 1.00 93.62 279 TYR A N 1
ATOM 2260 C CA . TYR A 1 279 ? -19.033 -16.020 24.387 1.00 93.62 279 TYR A CA 1
ATOM 2261 C C . TYR A 1 279 ? -18.340 -17.075 25.257 1.00 93.62 279 TYR A C 1
ATOM 2263 O O . TYR A 1 279 ? -18.548 -17.123 26.473 1.00 93.62 279 TYR A O 1
ATOM 2271 N N . ASP A 1 280 ? -17.583 -17.965 24.610 1.00 93.00 280 ASP A N 1
ATOM 2272 C CA . ASP A 1 280 ? -16.814 -19.029 25.265 1.00 93.00 280 ASP A CA 1
ATOM 2273 C C . ASP A 1 280 ? -15.375 -18.599 25.617 1.00 93.00 280 ASP A C 1
ATOM 2275 O O . ASP A 1 280 ? -14.966 -17.459 25.403 1.00 93.00 280 ASP A O 1
ATOM 2279 N N . GLN A 1 281 ? -14.580 -19.511 26.185 1.00 90.62 281 GLN A N 1
ATOM 2280 C CA . GLN A 1 281 ? -13.192 -19.220 26.579 1.00 90.62 281 GLN A CA 1
ATOM 2281 C C . GLN A 1 281 ? -12.267 -18.905 25.389 1.00 90.62 281 GLN A C 1
ATOM 2283 O O . GLN A 1 281 ? -11.223 -18.288 25.591 1.00 90.62 281 GLN A O 1
ATOM 2288 N N . ASP A 1 282 ? -12.670 -19.274 24.171 1.00 91.94 282 ASP A N 1
ATOM 2289 C CA . ASP A 1 282 ? -11.951 -19.021 22.921 1.00 91.94 282 ASP A CA 1
ATOM 2290 C C . ASP A 1 282 ? -12.504 -17.785 22.182 1.00 91.94 282 ASP A C 1
ATOM 2292 O O . ASP A 1 282 ? -12.217 -17.581 20.999 1.00 91.94 282 ASP A O 1
ATOM 2296 N N . TYR A 1 283 ? -13.294 -16.949 22.871 1.00 93.38 283 TYR A N 1
ATOM 2297 C CA . TYR A 1 283 ? -13.929 -15.730 22.357 1.00 93.38 283 TYR A CA 1
ATOM 2298 C C . TYR A 1 283 ? -14.977 -15.951 21.257 1.00 93.38 283 TYR A C 1
ATOM 2300 O O . TYR A 1 283 ? -15.395 -14.985 20.606 1.00 93.38 283 TYR A O 1
ATOM 2308 N N . ARG A 1 284 ? -15.437 -17.188 21.041 1.00 92.50 284 ARG A N 1
ATOM 2309 C CA . ARG A 1 284 ? -16.451 -17.489 20.024 1.00 92.50 284 ARG A CA 1
ATOM 2310 C C . ARG A 1 284 ? -17.824 -17.075 20.517 1.00 92.50 284 ARG A C 1
ATOM 2312 O O . ARG A 1 284 ? -18.184 -17.340 21.665 1.00 92.50 284 ARG A O 1
ATOM 2319 N N . LEU A 1 285 ? -18.596 -16.443 19.636 1.00 91.69 285 LEU A N 1
ATOM 2320 C CA . LEU A 1 285 ? -19.948 -16.003 19.959 1.00 91.69 285 LEU A CA 1
ATOM 2321 C C . LEU A 1 285 ? -20.862 -17.213 20.169 1.00 91.69 285 LEU A C 1
ATOM 2323 O O . LEU A 1 285 ? -20.863 -18.166 19.392 1.00 91.69 285 LEU A O 1
ATOM 2327 N N . THR A 1 286 ? -21.658 -17.149 21.226 1.00 88.00 286 THR A N 1
ATOM 2328 C CA . THR A 1 286 ? -22.675 -18.131 21.595 1.00 88.00 286 THR A CA 1
ATOM 2329 C C . THR A 1 286 ? -24.001 -17.396 21.759 1.00 88.00 286 THR A C 1
ATOM 2331 O O . THR A 1 286 ? -24.040 -16.261 22.239 1.00 88.00 286 THR A O 1
ATOM 2334 N N . GLN A 1 287 ? -25.093 -18.004 21.299 1.00 77.75 287 GLN A N 1
ATOM 2335 C CA . GLN A 1 287 ? -26.417 -17.407 21.466 1.00 77.75 287 GLN A CA 1
ATOM 2336 C C . GLN A 1 287 ? -26.817 -17.407 22.943 1.00 77.75 287 GLN A C 1
ATOM 2338 O O . GLN A 1 287 ? -26.521 -18.357 23.671 1.00 77.75 287 GLN A O 1
ATOM 2343 N N . LYS A 1 288 ? -27.487 -16.328 23.348 1.00 56.47 288 LYS A N 1
ATOM 2344 C CA . LYS A 1 288 ? -28.134 -16.201 24.653 1.00 56.47 288 LYS A CA 1
ATOM 2345 C C . LYS A 1 288 ? -29.443 -16.985 24.691 1.00 56.47 288 LYS A C 1
ATOM 2347 O O . LYS A 1 288 ? -30.130 -17.022 23.645 1.00 56.47 288 LYS A O 1
#

Sequence (288 aa):
RITLPDESQANVLERTGQKPRVFAVEPDTGEEILRYYPKVNEAEHILSESASDIYTYDQDYRLTQKIAQVQRVARITLPDESQANVLERTGQKPRVFAVEPDTGEEILRYYPKVNEAEHILSESASDIYTYDQDYRLTQKIAQVQRVARITLPDESQANVLERTGQKPRVFAVEPDTGEEILRYYPKVNEAEHILSESASDIYTYDQDYRLTQKIAQVQRVARITLPDESQANVLERTGQKPRVFAVEPDTGEEILRYYPKVNEAEHILSESASDIYTYDQDYRLTQK

Radius of gyration: 23.87 Å; Cα contacts (8 Å, |Δi|>4): 655; chains: 1; bounding box: 59×38×65 Å

Organism: NCBI:txid412755